Protein AF-A0A8T6NNP5-F1 (afdb_monomer_lite)

Foldseek 3Di:
DDPVVVVVVVVVVVVVCVVVVVVVVVVVVPDQDQPDFDPKAWQFAPSQPDQKDWQDFDDFAACAQAALVVLFVLLVVLVVVCPSTIDPPAGQDCLASVAADHNFAAQALCLPQPVFAAQCRRPHGHPCRRPSNVLVPQKFWAFCLLGVNVVQFAFDPDDVVQSVDPLQLSDWGFDTWMDRRNVVDIDTDTPPVVSLVSSCVGGPGRDDLQSRWTFMDGSSCVSNRNFKDADPPVPKDQKDDPDADPDIDGHNKHWHFDCRSNHVSGHIDIDDDDNNRGTMGGRDPPID

Secondary structure (DSSP, 8-state):
--HHHHHHHHHHHHHHHHHHHHHHHHHHHTS-PPPPP-S--B--GGG-S-S-EE-PPP-----TT--HHHHHHHHHHHHTT-GGGB-TT----HHHHTBPPTT--B-BHHIIIII-SSTTTT-SSBTTHHHHT-TT--SEEE-GGGSTTSSS----S--HHHHT-TT---S--EEEEEEEGGGTEEEEEE-HHHHHHHHHHH-SS---GGG-EEEEE-HHHHHTT--EE---TTT-SSEE-SS--SS-EE---EEEEESTT--TT-EEEEE---TTTS-EEE-SSS--

pLDDT: mean 91.71, std 9.63, range [52.66, 98.75]

Radius of gyration: 22.17 Å; chains: 1; bounding box: 80×45×53 Å

Sequence (288 aa):
MDRFVRLTIFGLGVLIVALLGGYGYLRWRSRPVPPPPNDNQLLTGDAAATDRVAVPLAGLQEFDGLTRAAIYDLRTQAVMRHPELVAPGYTPWDGTFGQISDGRPWWGWHGQWYYGSGERSIEGPSEESRFVLNPYLLVNAEFYGFSIYGGSVVWPELNESTAADPDFPWMCRAQDLIWWPREARAEVTYDVSGCMAALNGWSRNRLTLADAWFDLNAYNARDLNLNHLLVDYAASTNIVKDDPPAGPVPLPFLIHLGGSCGYPGGCNNASPVHPPADGIGITALPAT

Structure (mmCIF, N/CA/C/O backbone):
data_AF-A0A8T6NNP5-F1
#
_entry.id   AF-A0A8T6NNP5-F1
#
loop_
_atom_site.group_PDB
_atom_site.id
_atom_site.type_symbol
_atom_site.label_atom_id
_atom_site.label_alt_id
_atom_site.label_comp_id
_atom_site.label_asym_id
_atom_site.label_entity_id
_atom_site.label_seq_id
_atom_site.pdbx_PDB_ins_code
_atom_site.Cartn_x
_atom_site.Cartn_y
_atom_site.Cartn_z
_atom_site.occupancy
_atom_site.B_iso_or_equiv
_atom_site.auth_seq_id
_atom_site.auth_comp_id
_atom_site.auth_asym_id
_atom_site.auth_atom_id
_atom_site.pdbx_PDB_model_num
ATOM 1 N N . MET A 1 1 ? 58.116 -6.938 28.095 1.00 58.50 1 MET A N 1
ATOM 2 C CA . MET A 1 1 ? 57.062 -6.306 27.272 1.00 58.50 1 MET A CA 1
ATOM 3 C C . MET A 1 1 ? 57.135 -4.809 27.503 1.00 58.50 1 MET A C 1
ATOM 5 O O . MET A 1 1 ? 56.979 -4.389 28.645 1.00 58.50 1 MET A O 1
ATOM 9 N N . ASP A 1 2 ? 57.480 -4.055 26.462 1.00 78.62 2 ASP A N 1
ATOM 10 C CA . ASP A 1 2 ? 57.745 -2.614 26.514 1.00 78.62 2 ASP A CA 1
ATOM 11 C C . ASP A 1 2 ? 56.519 -1.835 27.035 1.00 78.62 2 ASP A C 1
ATOM 13 O O . ASP A 1 2 ? 55.369 -2.203 26.775 1.00 78.62 2 ASP A O 1
ATOM 17 N N . ARG A 1 3 ? 56.758 -0.757 27.788 1.00 71.94 3 ARG A N 1
ATOM 18 C CA . ARG A 1 3 ? 55.724 0.155 28.300 1.00 71.94 3 ARG A CA 1
ATOM 19 C C . ARG A 1 3 ? 54.878 0.709 27.147 1.00 71.94 3 ARG A C 1
ATOM 21 O O . ARG A 1 3 ? 53.670 0.860 27.305 1.00 71.94 3 ARG A O 1
ATOM 28 N N . PHE A 1 4 ? 55.492 0.896 25.978 1.00 73.44 4 PHE A N 1
ATOM 29 C CA . PHE A 1 4 ? 54.822 1.296 24.742 1.00 73.44 4 PHE A CA 1
ATOM 30 C C . PHE A 1 4 ? 53.803 0.254 24.240 1.00 73.44 4 PHE A C 1
ATOM 32 O O . PHE A 1 4 ? 52.672 0.592 23.888 1.00 73.44 4 PHE A O 1
ATOM 39 N N . VAL A 1 5 ? 54.153 -1.036 24.298 1.00 71.75 5 VAL A N 1
ATOM 40 C CA . VAL A 1 5 ? 53.265 -2.142 23.891 1.00 71.75 5 VAL A CA 1
ATOM 41 C C . VAL A 1 5 ? 52.058 -2.246 24.828 1.00 71.75 5 VAL A C 1
ATOM 43 O O . VAL A 1 5 ? 50.935 -2.431 24.368 1.00 71.75 5 VAL A O 1
ATOM 46 N N . ARG A 1 6 ? 52.251 -2.048 26.139 1.00 72.44 6 ARG A N 1
ATOM 47 C CA . ARG A 1 6 ? 51.147 -2.049 27.120 1.00 72.44 6 ARG A CA 1
ATOM 48 C C . ARG A 1 6 ? 50.172 -0.887 26.919 1.00 72.44 6 ARG A C 1
ATOM 50 O O . ARG A 1 6 ? 48.967 -1.104 26.990 1.00 72.44 6 ARG A O 1
ATOM 57 N N . LEU A 1 7 ? 50.679 0.318 26.645 1.00 74.62 7 LEU A N 1
ATOM 58 C CA . LEU A 1 7 ? 49.845 1.490 26.350 1.00 74.62 7 LEU A CA 1
ATOM 59 C C . LEU A 1 7 ? 49.051 1.317 25.050 1.00 74.62 7 LEU A C 1
ATOM 61 O O . LEU A 1 7 ? 47.872 1.657 25.008 1.00 74.62 7 LEU A O 1
ATOM 65 N N . THR A 1 8 ? 49.668 0.729 24.024 1.00 75.38 8 THR A N 1
ATOM 66 C CA . THR A 1 8 ? 49.010 0.477 22.733 1.00 75.38 8 THR A CA 1
ATOM 67 C C . THR A 1 8 ? 47.885 -0.551 22.867 1.00 75.38 8 THR A C 1
ATOM 69 O O . THR A 1 8 ? 46.773 -0.304 22.406 1.00 75.38 8 THR A O 1
ATOM 72 N N . ILE A 1 9 ? 48.134 -1.672 23.557 1.00 79.00 9 ILE A N 1
ATOM 73 C CA . ILE A 1 9 ? 47.117 -2.710 23.802 1.00 79.00 9 ILE A CA 1
ATOM 74 C C . ILE A 1 9 ? 45.948 -2.148 24.620 1.00 79.00 9 ILE A C 1
ATOM 76 O O . ILE A 1 9 ? 44.790 -2.409 24.299 1.00 79.00 9 ILE A O 1
ATOM 80 N N . PHE A 1 10 ? 46.234 -1.345 25.649 1.00 80.75 10 PHE A N 1
ATOM 81 C CA . PHE A 1 10 ? 45.193 -0.719 26.461 1.00 80.75 10 PHE A CA 1
ATOM 82 C C . PHE A 1 10 ? 44.352 0.282 25.651 1.00 80.75 10 PHE A C 1
ATOM 84 O O . PHE A 1 10 ? 43.125 0.240 25.718 1.00 80.75 10 PHE A O 1
ATOM 91 N N . GLY A 1 11 ? 44.989 1.129 24.834 1.00 78.12 11 GLY A N 1
ATOM 92 C CA . GLY A 1 11 ? 44.292 2.079 23.961 1.00 78.12 11 GLY A CA 1
ATOM 93 C C . GLY A 1 11 ? 43.380 1.399 22.934 1.00 78.12 11 GLY A C 1
ATOM 94 O O . GLY A 1 11 ? 42.234 1.811 22.762 1.00 78.12 11 GLY A O 1
ATOM 95 N N . LEU A 1 12 ? 43.847 0.310 22.312 1.00 79.88 12 LEU A N 1
ATOM 96 C CA . LEU A 1 12 ? 43.037 -0.510 21.402 1.00 79.88 12 LEU A CA 1
ATOM 97 C C . LEU A 1 12 ? 41.855 -1.174 22.118 1.00 79.88 12 LEU A C 1
ATOM 99 O O . LEU A 1 12 ? 40.748 -1.179 21.584 1.00 79.88 12 LEU A O 1
ATOM 103 N N . GLY A 1 13 ? 42.063 -1.679 23.337 1.00 80.56 13 GLY A N 1
ATOM 104 C CA . GLY A 1 13 ? 40.992 -2.258 24.150 1.00 80.56 13 GLY A CA 1
ATOM 105 C C . GLY A 1 13 ? 39.877 -1.255 24.459 1.00 80.56 13 GLY A C 1
ATOM 106 O O . GLY A 1 13 ? 38.702 -1.570 24.281 1.00 80.56 13 GLY A O 1
ATOM 107 N N . VAL A 1 14 ? 40.232 -0.026 24.848 1.00 82.81 14 VAL A N 1
ATOM 108 C CA . VAL A 1 14 ? 39.258 1.048 25.116 1.00 82.81 14 VAL A CA 1
ATOM 109 C C . VAL A 1 14 ? 38.496 1.443 23.847 1.00 82.81 14 VAL A C 1
ATOM 111 O O . VAL A 1 14 ? 37.275 1.591 23.895 1.00 82.81 14 VAL A O 1
ATOM 114 N N . LEU A 1 15 ? 39.183 1.558 22.705 1.00 84.25 15 LEU A N 1
ATOM 115 C CA . LEU A 1 15 ? 38.549 1.889 21.427 1.00 84.25 15 LEU A CA 1
ATOM 116 C C . LEU A 1 15 ? 37.549 0.809 20.987 1.00 84.25 15 LEU A C 1
ATOM 118 O O . LEU A 1 15 ? 36.436 1.135 20.585 1.00 84.25 15 LEU A O 1
ATOM 122 N N . ILE A 1 16 ? 37.914 -0.471 21.101 1.00 86.56 16 ILE A N 1
ATOM 123 C CA . ILE A 1 16 ? 37.032 -1.590 20.740 1.00 86.56 16 ILE A CA 1
ATOM 124 C C . ILE A 1 16 ? 35.784 -1.603 21.627 1.00 86.56 16 ILE A C 1
ATOM 126 O O . ILE A 1 16 ? 34.676 -1.736 21.113 1.00 86.56 16 ILE A O 1
ATOM 130 N N . VAL A 1 17 ? 35.930 -1.411 22.942 1.00 84.69 17 VAL A N 1
ATOM 131 C CA . VAL A 1 17 ? 34.782 -1.341 23.861 1.00 84.69 17 VAL A CA 1
ATOM 132 C C . VAL A 1 17 ? 33.884 -0.145 23.537 1.00 84.69 17 VAL A C 1
ATOM 134 O O . VAL A 1 17 ? 32.664 -0.293 23.533 1.00 84.69 17 VAL A O 1
ATOM 137 N N . ALA A 1 18 ? 34.457 1.016 23.206 1.00 82.06 18 ALA A N 1
ATOM 138 C CA . ALA A 1 18 ? 33.686 2.192 22.807 1.00 82.06 18 ALA A CA 1
ATOM 139 C C . ALA A 1 18 ? 32.922 1.969 21.490 1.00 82.06 18 ALA A C 1
ATOM 141 O O . ALA A 1 18 ? 31.756 2.345 21.390 1.00 82.06 18 ALA A O 1
ATOM 142 N N . LEU A 1 19 ? 33.539 1.311 20.503 1.00 82.88 19 LEU A N 1
ATOM 143 C CA . LEU A 1 19 ? 32.896 0.983 19.228 1.00 82.88 19 LEU A CA 1
ATOM 144 C C . LEU A 1 19 ? 31.789 -0.065 19.395 1.00 82.88 19 LEU A C 1
ATOM 146 O O . LEU A 1 19 ? 30.699 0.115 18.859 1.00 82.88 19 LEU A O 1
ATOM 150 N N . LEU A 1 20 ? 32.027 -1.122 20.177 1.00 82.38 20 LEU A N 1
ATOM 151 C CA . LEU A 1 20 ? 31.013 -2.138 20.478 1.00 82.38 20 LEU A CA 1
ATOM 152 C C . LEU A 1 20 ? 29.860 -1.559 21.308 1.00 82.38 20 LEU A C 1
ATOM 154 O O . LEU A 1 20 ? 28.701 -1.867 21.039 1.00 82.38 20 LEU A O 1
ATOM 158 N N . GLY A 1 21 ? 30.161 -0.687 22.273 1.00 78.38 21 GLY A N 1
ATOM 159 C CA . GLY A 1 21 ? 29.165 0.038 23.060 1.00 78.38 21 GLY A CA 1
ATOM 160 C C . GLY A 1 21 ? 28.343 1.006 22.208 1.00 78.38 21 GLY A C 1
ATOM 161 O O . GLY A 1 21 ? 27.119 1.016 22.307 1.00 78.38 21 GLY A O 1
ATOM 162 N N . GLY A 1 22 ? 28.991 1.762 21.317 1.00 77.31 22 GLY A N 1
ATOM 163 C CA . GLY A 1 22 ? 28.330 2.660 20.369 1.00 77.31 22 GLY A CA 1
ATOM 164 C C . GLY A 1 22 ? 27.444 1.911 19.373 1.00 77.31 22 GLY A C 1
ATOM 165 O O . GLY A 1 22 ? 26.287 2.278 19.184 1.00 77.31 22 GLY A O 1
ATOM 166 N N . TYR A 1 23 ? 27.938 0.810 18.803 1.00 73.69 23 TYR A N 1
ATOM 167 C CA . TYR A 1 23 ? 27.159 -0.065 17.925 1.00 73.69 23 TYR A CA 1
ATOM 168 C C . TYR A 1 23 ? 25.972 -0.704 18.658 1.00 73.69 23 TYR A C 1
ATOM 170 O O . TYR A 1 23 ? 24.853 -0.699 18.148 1.00 73.69 23 TYR A O 1
ATOM 178 N N . GLY A 1 24 ? 26.183 -1.196 19.883 1.00 71.12 24 GLY A N 1
ATOM 179 C CA . GLY A 1 24 ? 25.122 -1.738 20.731 1.00 71.12 24 GLY A CA 1
ATOM 180 C C . GLY A 1 24 ? 24.052 -0.699 21.076 1.00 71.12 24 GLY A C 1
ATOM 181 O O . GLY A 1 24 ? 22.864 -1.004 21.001 1.00 71.12 24 GLY A O 1
ATOM 182 N N . TYR A 1 25 ? 24.457 0.536 21.378 1.00 70.44 25 TYR A N 1
ATOM 183 C CA . TYR A 1 25 ? 23.552 1.652 21.652 1.00 70.44 25 TYR A CA 1
ATOM 184 C C . TYR A 1 25 ? 22.742 2.059 20.417 1.00 70.44 25 TYR A C 1
ATOM 186 O O . TYR A 1 25 ? 21.524 2.205 20.510 1.00 70.44 25 TYR A O 1
ATOM 194 N N . LEU A 1 26 ? 23.385 2.182 19.252 1.00 68.75 26 LEU A N 1
ATOM 195 C CA . LEU A 1 26 ? 22.702 2.487 17.993 1.00 68.75 26 LEU A CA 1
ATOM 196 C C . LEU A 1 26 ? 21.711 1.384 17.618 1.00 68.75 26 LEU A C 1
ATOM 198 O O . LEU A 1 26 ? 20.571 1.693 17.289 1.00 68.75 26 LEU A O 1
ATOM 202 N N . ARG A 1 27 ? 22.105 0.111 17.758 1.00 65.81 27 ARG A N 1
ATOM 203 C CA . ARG A 1 27 ? 21.237 -1.045 17.495 1.00 65.81 27 ARG A CA 1
ATOM 204 C C . ARG A 1 27 ? 20.080 -1.157 18.486 1.00 65.81 27 ARG A C 1
ATOM 206 O O . ARG A 1 27 ? 19.006 -1.617 18.120 1.00 65.81 27 ARG A O 1
ATOM 213 N N . TRP A 1 28 ? 20.292 -0.789 19.749 1.00 62.09 28 TRP A N 1
ATOM 214 C CA . TRP A 1 28 ? 19.233 -0.756 20.758 1.00 62.09 28 TRP A CA 1
ATOM 215 C C . TRP A 1 28 ? 18.245 0.380 20.488 1.00 62.09 28 TRP A C 1
ATOM 217 O O . TRP A 1 28 ? 17.041 0.148 20.513 1.00 62.09 28 TRP A O 1
ATOM 227 N N . ARG A 1 29 ? 18.742 1.576 20.151 1.00 59.53 29 ARG A N 1
ATOM 228 C CA . ARG A 1 29 ? 17.912 2.732 19.789 1.00 59.53 29 ARG A CA 1
ATOM 229 C C . ARG A 1 29 ? 17.149 2.520 18.480 1.00 59.53 29 ARG A C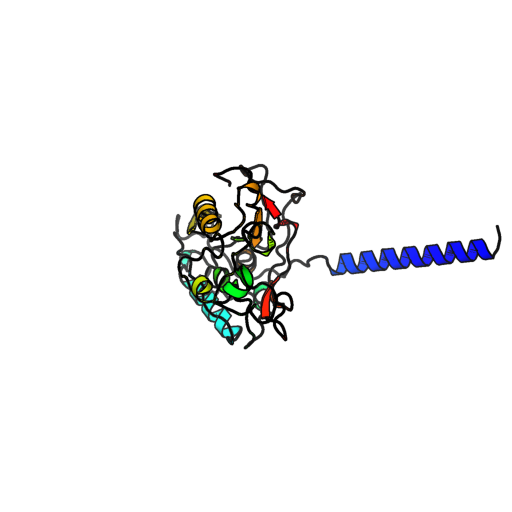 1
ATOM 231 O O . ARG A 1 29 ? 16.076 3.086 18.316 1.00 59.53 29 ARG A O 1
ATOM 238 N N . SER A 1 30 ? 17.686 1.714 17.566 1.00 52.66 30 SER A N 1
ATOM 239 C CA . SER A 1 30 ? 17.013 1.338 16.322 1.00 52.66 30 SER A CA 1
ATOM 240 C C . SER A 1 30 ? 16.108 0.113 16.455 1.00 52.66 30 SER A C 1
ATOM 242 O O . SER A 1 30 ? 15.527 -0.304 15.454 1.00 52.66 30 SER A O 1
ATOM 244 N N . ARG A 1 31 ? 15.951 -0.474 17.656 1.00 57.22 31 ARG A N 1
ATOM 245 C CA . ARG A 1 31 ? 14.903 -1.481 17.857 1.00 57.22 31 ARG A CA 1
ATOM 246 C C . ARG A 1 31 ? 13.551 -0.792 17.682 1.00 57.22 31 ARG A C 1
ATOM 248 O O . ARG A 1 31 ? 13.296 0.175 18.400 1.00 57.22 31 ARG A O 1
ATOM 255 N N . PRO A 1 32 ? 12.687 -1.284 16.780 1.00 56.00 32 PRO A N 1
ATOM 256 C CA . PRO A 1 32 ? 11.323 -0.795 16.689 1.00 56.00 32 PRO A CA 1
ATOM 257 C C . PRO A 1 32 ? 10.673 -0.982 18.059 1.00 56.00 32 PRO A C 1
ATOM 259 O O . PRO A 1 32 ? 10.539 -2.109 18.538 1.00 56.00 32 PRO A O 1
ATOM 262 N N . VAL A 1 33 ? 10.337 0.117 18.730 1.00 57.34 33 VAL A N 1
ATOM 263 C CA . VAL A 1 33 ? 9.441 0.051 19.883 1.00 57.34 33 VAL A CA 1
ATOM 264 C C . VAL A 1 33 ? 8.069 -0.255 19.293 1.00 57.34 33 VAL A C 1
ATOM 266 O O . VAL A 1 33 ? 7.629 0.522 18.440 1.00 57.34 33 VAL A O 1
ATOM 269 N N . PRO A 1 34 ? 7.410 -1.366 19.681 1.00 58.47 34 PRO A N 1
ATOM 270 C CA . PRO A 1 34 ? 6.044 -1.615 19.263 1.00 58.47 34 PRO A CA 1
ATOM 271 C C . PRO A 1 34 ? 5.232 -0.380 19.638 1.00 58.47 34 PRO A C 1
ATOM 273 O O . PRO A 1 34 ? 5.286 0.055 20.795 1.00 58.47 34 PRO A O 1
ATOM 276 N N . PRO A 1 35 ? 4.568 0.251 18.671 1.00 61.06 35 PRO A N 1
ATOM 277 C CA . PRO A 1 35 ? 3.823 1.454 18.960 1.00 61.06 35 PRO A CA 1
ATOM 278 C C . PRO A 1 35 ? 2.672 1.090 19.917 1.00 61.06 35 PRO A C 1
ATOM 280 O O . PRO A 1 35 ? 2.239 -0.067 19.938 1.00 61.06 35 PRO A O 1
ATOM 283 N N . PRO A 1 36 ? 2.219 2.023 20.774 1.00 68.69 36 PRO A N 1
ATOM 284 C CA . PRO A 1 36 ? 1.158 1.718 21.728 1.00 68.69 36 PRO A CA 1
ATOM 285 C C . PRO A 1 36 ? -0.079 1.216 20.968 1.00 68.69 36 PRO A C 1
ATOM 287 O O . PRO A 1 36 ? -0.359 1.740 19.896 1.00 68.69 36 PRO A O 1
ATOM 290 N N . PRO A 1 37 ? -0.809 0.207 21.464 1.00 74.44 37 PRO A N 1
ATOM 291 C CA . PRO A 1 37 ? -2.038 -0.229 20.811 1.00 74.44 37 PRO A CA 1
ATOM 292 C C . PRO A 1 37 ? -3.022 0.942 20.694 1.00 74.44 37 PRO A C 1
ATOM 294 O O . PRO A 1 37 ? -3.010 1.856 21.523 1.00 74.44 37 PRO A O 1
ATOM 297 N N . ASN A 1 38 ? -3.853 0.912 19.656 1.00 88.94 38 ASN A N 1
ATOM 298 C CA . ASN A 1 38 ? -4.965 1.845 19.500 1.00 88.94 38 ASN A CA 1
ATOM 299 C C . ASN A 1 38 ? -6.299 1.131 19.778 1.00 88.94 38 ASN A C 1
ATOM 301 O O . ASN A 1 38 ? -6.318 -0.075 20.022 1.00 88.94 38 ASN A O 1
ATOM 305 N N . ASP A 1 39 ? -7.400 1.879 19.767 1.00 92.62 39 ASP A N 1
ATOM 306 C CA . ASP A 1 39 ? -8.730 1.354 20.102 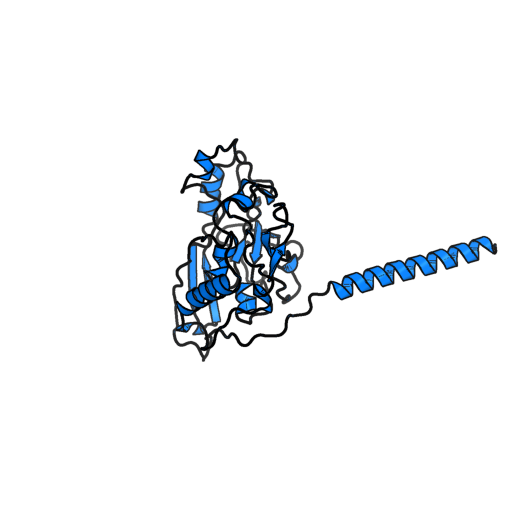1.00 92.62 39 ASP A CA 1
ATOM 307 C C . ASP A 1 39 ? -9.553 0.954 18.863 1.00 92.62 39 ASP A C 1
ATOM 309 O O . ASP A 1 39 ? -10.703 0.531 18.992 1.00 92.62 39 ASP A O 1
ATOM 313 N N . ASN A 1 40 ? -8.989 1.069 17.654 1.00 96.69 40 ASN A N 1
ATOM 314 C CA . ASN A 1 40 ? -9.670 0.627 16.443 1.00 96.69 40 ASN A CA 1
ATOM 315 C C . ASN A 1 40 ? -9.790 -0.901 16.457 1.00 96.69 40 ASN A C 1
ATOM 317 O O . ASN A 1 40 ? -8.855 -1.622 16.807 1.00 96.69 40 ASN A O 1
ATOM 321 N N . GLN A 1 41 ? -10.953 -1.407 16.054 1.00 95.88 41 GLN A N 1
ATOM 322 C CA . GLN A 1 41 ? -11.239 -2.834 16.101 1.00 95.88 41 GLN A CA 1
ATOM 323 C C . GLN A 1 41 ? -11.984 -3.282 14.848 1.00 95.88 41 GLN A C 1
ATOM 325 O O . GLN A 1 41 ? -13.012 -2.712 14.482 1.00 95.88 41 GLN A O 1
ATOM 330 N N . LEU A 1 42 ? -11.485 -4.347 14.223 1.00 97.25 42 LEU A N 1
ATOM 331 C CA . LEU A 1 42 ? -12.199 -5.072 13.177 1.00 97.25 42 LEU A CA 1
ATOM 332 C C . LEU A 1 42 ? -13.285 -5.966 13.784 1.00 97.25 42 LEU A C 1
ATOM 334 O O . LEU A 1 42 ? -13.040 -6.702 14.744 1.00 97.25 42 LEU A O 1
ATOM 338 N N . LEU A 1 43 ? -14.473 -5.949 13.186 1.00 97.81 43 LEU A N 1
ATOM 339 C CA . LEU A 1 43 ? -15.588 -6.813 13.576 1.00 97.81 43 LEU A CA 1
ATOM 340 C C . LEU A 1 43 ? -15.417 -8.199 12.947 1.00 97.81 43 LEU A C 1
ATOM 342 O O . LEU A 1 43 ? -15.910 -8.472 11.856 1.00 97.81 43 LEU A O 1
ATOM 346 N N . THR A 1 44 ? -14.683 -9.074 13.633 1.00 97.88 44 THR A N 1
ATOM 347 C CA . THR A 1 44 ? -14.362 -10.434 13.170 1.00 97.88 44 THR A CA 1
ATOM 348 C C . THR A 1 44 ? -14.774 -11.502 14.187 1.00 97.88 44 THR A C 1
ATOM 350 O O . THR A 1 44 ? -15.093 -11.192 15.338 1.00 97.88 44 THR A O 1
ATOM 353 N N . GLY A 1 45 ? -14.807 -12.770 13.764 1.00 97.50 45 GLY A N 1
ATOM 354 C CA . GLY A 1 45 ? -15.194 -13.894 14.620 1.00 97.50 45 GLY A CA 1
ATOM 355 C C . GLY A 1 45 ? -16.637 -13.769 15.112 1.00 97.50 45 GLY A C 1
ATOM 356 O O . GLY A 1 45 ? -17.553 -13.540 14.322 1.00 97.50 45 GLY A O 1
ATOM 357 N N . ASP A 1 46 ? -16.839 -13.874 16.425 1.00 97.12 46 ASP A N 1
ATOM 358 C CA . ASP A 1 46 ? -18.164 -13.749 17.049 1.00 97.12 46 ASP A CA 1
ATOM 359 C C . ASP A 1 46 ? -18.756 -12.334 16.935 1.00 97.12 46 ASP A C 1
ATOM 361 O O . ASP A 1 46 ? -19.973 -12.170 16.997 1.00 97.12 46 ASP A O 1
ATOM 365 N N . ALA A 1 47 ? -17.914 -11.313 16.738 1.00 97.12 47 ALA A N 1
ATOM 366 C CA . ALA A 1 47 ? -18.350 -9.929 16.550 1.00 97.12 47 ALA A CA 1
ATOM 367 C C . ALA A 1 47 ? -18.755 -9.613 15.098 1.00 97.12 47 ALA A C 1
ATOM 369 O O . ALA A 1 47 ? -19.254 -8.521 14.827 1.00 97.12 47 ALA A O 1
ATOM 370 N N . ALA A 1 48 ? -18.542 -10.541 14.159 1.00 97.69 48 ALA A N 1
ATOM 371 C CA . ALA A 1 48 ? -18.870 -10.345 12.753 1.00 97.69 48 ALA A CA 1
ATOM 372 C C . ALA A 1 48 ? -20.388 -10.249 12.523 1.00 97.69 48 ALA A C 1
ATOM 374 O O . ALA A 1 48 ? -21.143 -11.182 12.814 1.00 97.69 48 ALA A O 1
ATOM 375 N N . ALA A 1 49 ? -20.826 -9.146 11.911 1.00 94.44 49 ALA A N 1
ATOM 376 C CA . ALA A 1 49 ? -22.226 -8.929 11.535 1.00 94.44 49 ALA A CA 1
ATOM 377 C C . ALA A 1 49 ? -22.628 -9.638 10.226 1.00 94.44 49 ALA A C 1
ATOM 379 O O . ALA A 1 49 ? -23.814 -9.770 9.927 1.00 94.44 49 ALA A O 1
ATOM 380 N N . THR A 1 50 ? -21.651 -10.084 9.436 1.00 96.50 50 THR A N 1
ATOM 381 C CA . THR A 1 50 ? -21.844 -10.699 8.119 1.00 96.50 50 THR A CA 1
ATOM 382 C C . THR A 1 50 ? -20.787 -11.769 7.865 1.00 96.50 50 THR A C 1
ATOM 384 O O . THR A 1 50 ? -19.691 -11.727 8.426 1.00 96.50 50 THR A O 1
ATOM 387 N N . ASP A 1 51 ? -21.119 -12.728 7.005 1.00 97.31 51 ASP A N 1
ATOM 388 C CA . ASP A 1 51 ? -20.229 -13.834 6.653 1.00 97.31 51 ASP A CA 1
ATOM 389 C C . ASP A 1 51 ? -19.285 -13.474 5.504 1.00 97.31 51 ASP A C 1
ATOM 391 O O . ASP A 1 51 ? -18.180 -14.004 5.436 1.00 97.31 51 ASP A O 1
ATOM 395 N N . ARG A 1 52 ? -19.706 -12.574 4.603 1.00 98.00 52 ARG A N 1
ATOM 396 C CA . ARG A 1 52 ? -18.936 -12.200 3.413 1.00 98.00 52 ARG A CA 1
ATOM 397 C C . ARG A 1 52 ? -19.204 -10.760 2.990 1.00 98.00 52 ARG A C 1
ATOM 399 O O . ARG A 1 52 ? -20.359 -10.356 2.868 1.00 98.00 52 ARG A O 1
ATOM 406 N N . VAL A 1 53 ? -18.141 -10.027 2.669 1.00 98.19 53 VAL A N 1
ATOM 407 C CA . VAL A 1 53 ? -18.198 -8.669 2.104 1.00 98.19 53 VAL A CA 1
ATOM 408 C C . VAL A 1 53 ? -17.236 -8.581 0.927 1.00 98.19 53 VAL A C 1
ATOM 410 O O . VAL A 1 53 ? -16.062 -8.907 1.062 1.00 98.19 53 VAL A O 1
ATOM 413 N N . ALA A 1 54 ? -17.722 -8.149 -0.236 1.00 98.38 54 ALA A N 1
ATOM 414 C CA . ALA A 1 54 ? -16.845 -7.704 -1.316 1.00 98.38 54 ALA A CA 1
ATOM 415 C C . ALA A 1 54 ? -16.555 -6.217 -1.095 1.00 98.38 54 ALA A C 1
ATOM 417 O O . ALA A 1 54 ? -17.495 -5.432 -0.968 1.00 98.38 54 ALA A O 1
ATOM 418 N N . VAL A 1 55 ? -15.279 -5.846 -1.025 1.00 98.25 55 VAL A N 1
ATOM 419 C CA . VAL A 1 55 ? -14.848 -4.474 -0.735 1.00 98.25 55 VAL A CA 1
ATOM 420 C C . VAL A 1 55 ? -14.294 -3.862 -2.022 1.00 98.25 55 VAL A C 1
ATOM 422 O O . VAL A 1 55 ? -13.218 -4.265 -2.465 1.00 98.25 55 VAL A O 1
ATOM 425 N N . PRO A 1 56 ? -15.000 -2.905 -2.652 1.00 97.81 56 PRO A N 1
ATOM 426 C CA . PRO A 1 56 ? -14.495 -2.233 -3.841 1.00 97.81 56 PRO A CA 1
ATOM 427 C C . PRO A 1 56 ? -13.206 -1.468 -3.541 1.00 97.81 56 PRO A C 1
ATOM 429 O O . PRO A 1 56 ? -13.144 -0.698 -2.580 1.00 97.81 56 PRO A O 1
ATOM 432 N N . LEU A 1 57 ? -12.202 -1.637 -4.399 1.00 97.25 57 LEU A N 1
ATOM 433 C CA . LEU A 1 57 ? -10.946 -0.906 -4.293 1.00 97.25 57 LEU A CA 1
ATOM 434 C C . LEU A 1 57 ? -11.103 0.501 -4.885 1.00 97.25 57 LEU A C 1
ATOM 436 O O . LEU A 1 57 ? -11.460 0.676 -6.051 1.00 97.25 57 LEU A O 1
ATOM 440 N N . ALA A 1 58 ? -10.847 1.519 -4.071 1.00 96.88 58 ALA A N 1
ATOM 441 C CA . ALA A 1 58 ? -10.779 2.907 -4.489 1.00 96.88 58 ALA A CA 1
ATOM 442 C C . ALA A 1 58 ? -9.575 3.142 -5.413 1.00 96.88 58 ALA A C 1
ATOM 444 O O . ALA A 1 58 ? -8.484 2.612 -5.185 1.00 96.88 58 ALA A O 1
ATOM 445 N N . GLY A 1 59 ? -9.785 3.971 -6.438 1.00 94.38 59 GLY A N 1
ATOM 446 C CA . GLY A 1 59 ? -8.720 4.463 -7.306 1.00 94.38 59 GLY A CA 1
ATOM 447 C C . GLY A 1 59 ? -7.808 5.475 -6.609 1.00 94.38 59 GLY A C 1
ATOM 448 O O . GLY A 1 59 ? -8.055 5.894 -5.479 1.00 94.38 59 GLY A O 1
ATOM 449 N N . LEU A 1 60 ? -6.754 5.870 -7.321 1.00 95.12 60 LEU A N 1
ATOM 450 C CA . LEU A 1 60 ? -5.808 6.883 -6.863 1.00 95.12 60 LEU A CA 1
ATOM 451 C C . LEU A 1 60 ? -6.473 8.260 -6.753 1.00 95.12 60 LEU A C 1
ATOM 453 O O . LEU A 1 60 ? -7.358 8.597 -7.543 1.00 95.12 60 LEU A O 1
ATOM 457 N N . GLN A 1 61 ? -6.000 9.068 -5.811 1.00 97.31 61 GLN A N 1
ATOM 458 C CA . GLN A 1 61 ? -6.455 10.435 -5.590 1.00 97.31 61 GLN A CA 1
ATOM 459 C C . GLN A 1 61 ? -5.270 11.348 -5.270 1.00 97.31 61 GLN A C 1
ATOM 461 O O . GLN A 1 61 ? -4.301 10.928 -4.646 1.00 97.31 61 GLN A O 1
ATOM 466 N N . GLU A 1 62 ? -5.371 12.608 -5.689 1.00 97.81 62 GLU A N 1
ATOM 467 C CA . GLU A 1 62 ? -4.402 13.641 -5.334 1.00 97.81 62 GLU A CA 1
ATOM 468 C C . GLU A 1 62 ? -4.566 14.098 -3.876 1.00 97.81 62 GLU A C 1
ATOM 470 O O . GLU A 1 62 ? -5.676 14.450 -3.458 1.00 97.81 62 GLU A O 1
ATOM 475 N N . PHE A 1 63 ? -3.461 14.112 -3.128 1.00 98.62 63 PHE A N 1
ATOM 476 C CA . PHE A 1 63 ? -3.346 14.595 -1.750 1.00 98.62 63 PHE A CA 1
ATOM 477 C C . PHE A 1 63 ? -2.409 15.801 -1.600 1.00 98.62 63 PHE A C 1
ATOM 479 O O . PHE A 1 63 ? -2.317 16.360 -0.500 1.00 98.62 63 PHE A O 1
ATOM 486 N N . ASP A 1 64 ? -1.735 16.232 -2.665 1.00 98.31 64 ASP A N 1
ATOM 487 C CA . ASP A 1 64 ? -0.882 17.413 -2.659 1.00 98.31 64 ASP A CA 1
ATOM 488 C C . ASP A 1 64 ? -1.603 18.642 -2.106 1.00 98.31 64 ASP A C 1
ATOM 490 O O . ASP A 1 64 ? -2.723 18.990 -2.488 1.00 98.31 64 ASP A O 1
ATOM 494 N N . GLY A 1 65 ? -0.944 19.312 -1.160 1.00 98.06 65 GLY A N 1
ATOM 495 C CA . GLY A 1 65 ? -1.473 20.522 -0.538 1.00 98.06 65 GLY A CA 1
ATOM 496 C C . GLY A 1 65 ? -2.580 20.284 0.498 1.00 98.06 65 GLY A C 1
ATOM 497 O O . GLY A 1 65 ? -2.970 21.235 1.179 1.00 98.06 65 GLY A O 1
ATOM 498 N N . LEU A 1 66 ? -3.070 19.051 0.670 1.00 98.69 66 LEU A N 1
ATOM 499 C CA . LEU A 1 66 ? -4.059 18.742 1.700 1.00 98.69 66 LEU A CA 1
ATOM 500 C C . LEU A 1 66 ? -3.450 18.810 3.107 1.00 98.69 66 LEU A C 1
ATOM 502 O O . LEU A 1 66 ? -2.246 18.651 3.324 1.00 98.69 66 LEU A O 1
ATOM 506 N N . THR A 1 67 ? -4.311 19.059 4.091 1.00 98.69 67 THR A N 1
ATOM 507 C CA . THR A 1 67 ? -3.954 18.956 5.509 1.00 98.69 67 THR A CA 1
ATOM 508 C C . THR A 1 67 ? -4.117 17.518 5.984 1.00 98.69 67 THR A C 1
ATOM 510 O O . THR A 1 67 ? -4.951 16.770 5.473 1.00 98.69 67 THR A O 1
ATOM 513 N N . ARG A 1 68 ? -3.391 17.136 7.032 1.00 98.44 68 ARG A N 1
ATOM 514 C CA . ARG A 1 68 ? -3.554 15.860 7.731 1.00 98.44 68 ARG A CA 1
ATOM 515 C C . ARG A 1 68 ? -5.003 15.633 8.151 1.00 98.44 68 ARG A C 1
ATOM 517 O O . ARG A 1 68 ? -5.502 14.527 7.999 1.00 98.44 68 ARG A O 1
ATOM 524 N N . ALA A 1 69 ? -5.695 16.675 8.615 1.00 98.62 69 ALA A N 1
ATOM 525 C CA . ALA A 1 69 ? -7.114 16.589 8.957 1.00 98.62 69 ALA A CA 1
ATOM 526 C C . ALA A 1 69 ? -7.978 16.187 7.747 1.00 98.62 69 ALA A C 1
ATOM 528 O O . ALA A 1 69 ? -8.795 15.280 7.861 1.00 98.62 69 ALA A O 1
ATOM 529 N N . ALA A 1 70 ? -7.739 16.772 6.568 1.00 98.75 70 ALA A N 1
ATOM 530 C CA . ALA A 1 70 ? -8.447 16.379 5.350 1.00 98.75 70 ALA A CA 1
ATOM 531 C C . ALA A 1 70 ? -8.145 14.921 4.948 1.00 98.75 70 ALA A C 1
ATOM 533 O O . ALA A 1 70 ? -9.047 14.195 4.533 1.00 98.75 70 ALA A O 1
ATOM 534 N N . ILE A 1 71 ? -6.902 14.458 5.122 1.00 98.69 71 ILE A N 1
ATOM 535 C CA . ILE A 1 71 ? -6.544 13.046 4.904 1.00 98.69 71 ILE A CA 1
ATOM 536 C C . ILE A 1 71 ? -7.253 12.126 5.904 1.00 98.69 71 ILE A C 1
ATOM 538 O O . ILE A 1 71 ? -7.732 11.055 5.529 1.00 98.69 71 ILE A O 1
ATOM 542 N N . TYR A 1 72 ? -7.366 12.545 7.166 1.00 98.56 72 TYR A N 1
ATOM 543 C CA . TYR A 1 72 ? -8.081 11.794 8.197 1.00 98.56 72 TYR A CA 1
ATOM 544 C C . TYR A 1 72 ? -9.566 11.674 7.853 1.00 98.56 72 TYR A C 1
ATOM 546 O O . TYR A 1 72 ? -10.135 10.587 7.978 1.00 98.56 72 TYR A O 1
ATOM 554 N N . ASP A 1 73 ? -10.178 12.749 7.360 1.00 98.75 73 ASP A N 1
ATOM 555 C CA . ASP A 1 73 ? -11.568 12.743 6.913 1.00 98.75 73 ASP A CA 1
ATOM 556 C C . ASP A 1 73 ? -11.768 11.783 5.734 1.00 98.75 73 ASP A C 1
ATOM 558 O O . ASP A 1 73 ? -12.688 10.965 5.761 1.00 98.75 73 ASP A O 1
ATOM 562 N N . LEU A 1 74 ? -10.885 11.818 4.729 1.00 98.75 74 LEU A N 1
ATOM 563 C CA . LEU A 1 74 ? -10.932 10.903 3.581 1.00 98.75 74 LEU A CA 1
ATOM 564 C C . LEU A 1 74 ? -10.796 9.436 4.008 1.00 98.75 74 LEU A C 1
ATOM 566 O O . LEU A 1 74 ? -11.570 8.584 3.564 1.00 98.75 74 LEU A O 1
ATOM 570 N N . ARG A 1 75 ? -9.851 9.135 4.905 1.00 98.62 75 ARG A N 1
ATOM 571 C CA . ARG A 1 75 ? -9.667 7.782 5.441 1.00 98.62 75 ARG A CA 1
ATOM 572 C C . ARG A 1 75 ? -10.881 7.326 6.246 1.00 98.62 75 ARG A C 1
ATOM 574 O O . ARG A 1 75 ? -11.340 6.201 6.073 1.00 98.62 75 ARG A O 1
ATOM 581 N N . THR A 1 76 ? -11.423 8.193 7.097 1.00 98.62 76 THR A N 1
ATOM 582 C CA . THR A 1 76 ? -12.625 7.902 7.893 1.00 98.6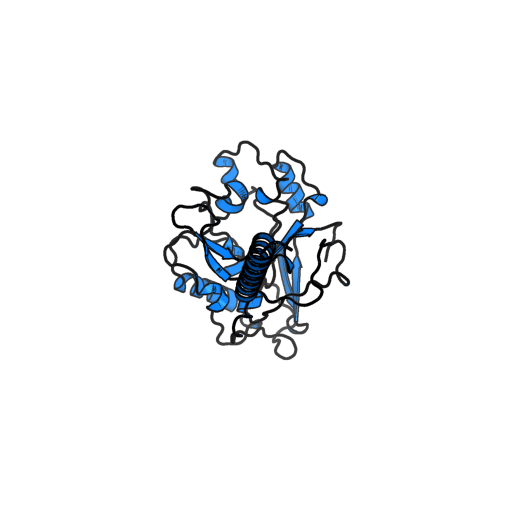2 76 THR A CA 1
ATOM 583 C C . THR A 1 76 ? -13.812 7.618 6.987 1.00 98.62 76 THR A C 1
ATOM 585 O O . THR A 1 76 ? -14.499 6.619 7.173 1.00 98.62 76 THR A O 1
ATOM 588 N N . GLN A 1 77 ? -14.017 8.428 5.948 1.00 98.50 77 GLN A N 1
ATOM 589 C CA . GLN A 1 77 ? -15.046 8.172 4.943 1.00 98.50 77 GLN A CA 1
ATOM 590 C C . GLN A 1 77 ? -14.832 6.828 4.241 1.00 98.50 77 GLN A C 1
ATOM 592 O O . GLN A 1 77 ? -15.802 6.113 4.022 1.00 98.50 77 GLN A O 1
ATOM 597 N N . ALA A 1 78 ? -13.590 6.462 3.903 1.00 98.62 78 ALA A N 1
ATOM 598 C CA . ALA A 1 78 ? -13.276 5.172 3.290 1.00 98.62 78 ALA A CA 1
ATOM 599 C C . ALA A 1 78 ? -13.587 3.983 4.214 1.00 98.62 78 ALA A C 1
ATOM 601 O O . ALA A 1 78 ? -14.200 3.018 3.764 1.00 98.62 78 ALA A O 1
ATOM 602 N N . VAL A 1 79 ? -13.232 4.074 5.499 1.00 98.50 79 VAL A N 1
ATOM 603 C CA . VAL A 1 79 ? -13.570 3.063 6.515 1.00 98.50 79 VAL A CA 1
ATOM 604 C C . VAL A 1 79 ? -15.086 2.940 6.657 1.00 98.50 79 VAL A C 1
ATOM 606 O O . VAL A 1 79 ? -15.653 1.860 6.531 1.00 98.50 79 VAL A O 1
ATOM 609 N N . MET A 1 80 ? -15.781 4.066 6.798 1.00 98.00 80 MET A N 1
ATOM 610 C CA . MET A 1 80 ? -17.227 4.086 7.019 1.00 98.00 80 MET A CA 1
ATOM 611 C C . MET A 1 80 ? -18.068 3.695 5.791 1.00 98.00 80 MET A C 1
ATOM 613 O O . MET A 1 80 ? -19.293 3.686 5.891 1.00 98.00 80 MET A O 1
ATOM 617 N N . ARG A 1 81 ? -17.457 3.331 4.651 1.00 97.94 81 ARG A N 1
ATOM 618 C CA . ARG A 1 81 ? -18.171 2.644 3.556 1.00 97.94 81 ARG A CA 1
ATOM 619 C C . ARG A 1 81 ? -18.541 1.204 3.908 1.00 97.94 81 ARG A C 1
ATOM 621 O O . ARG A 1 81 ? -19.485 0.690 3.319 1.00 97.94 81 ARG A O 1
ATOM 628 N N . HIS A 1 82 ? -17.828 0.590 4.856 1.00 97.94 82 HIS A N 1
ATOM 629 C CA . HIS A 1 82 ? -18.097 -0.762 5.349 1.00 97.94 82 HIS A CA 1
ATOM 630 C C . HIS A 1 82 ? -18.219 -0.777 6.881 1.00 97.94 82 HIS A C 1
ATOM 632 O O . HIS A 1 82 ? -17.399 -1.392 7.572 1.00 97.94 82 HIS A O 1
ATOM 638 N N . PRO A 1 83 ? -19.231 -0.094 7.451 1.00 97.25 83 PRO A N 1
ATOM 639 C CA . PRO A 1 83 ? -19.433 -0.055 8.900 1.00 97.25 83 PRO A CA 1
ATOM 640 C C . PRO A 1 83 ? -19.651 -1.451 9.511 1.00 97.25 83 PRO A C 1
ATOM 642 O O . PRO A 1 83 ? -19.447 -1.636 10.704 1.00 97.25 83 PRO A O 1
ATOM 645 N N . GLU A 1 84 ? -20.027 -2.450 8.711 1.00 97.75 84 GLU A N 1
ATOM 646 C CA . GLU A 1 84 ? -20.137 -3.852 9.111 1.00 97.75 84 GLU A CA 1
ATOM 647 C C . GLU A 1 84 ? -18.790 -4.536 9.420 1.00 97.75 84 GLU A C 1
ATOM 649 O O . GLU A 1 84 ? -18.789 -5.620 10.003 1.00 97.75 84 GLU A O 1
ATOM 654 N N . LEU A 1 85 ? -17.657 -3.924 9.049 1.00 98.19 85 LEU A N 1
ATOM 655 C CA . LEU A 1 85 ? -16.307 -4.469 9.243 1.00 98.19 85 LEU A CA 1
ATOM 656 C C . LEU A 1 85 ? -15.526 -3.812 10.391 1.00 98.19 85 LEU A C 1
ATOM 658 O O . LEU A 1 85 ? -14.456 -4.303 10.748 1.00 98.19 85 LEU A O 1
ATOM 662 N N . VAL A 1 86 ? -16.015 -2.717 10.978 1.00 97.69 86 VAL A N 1
ATOM 663 C CA . VAL A 1 86 ? -15.277 -1.927 11.980 1.00 97.69 86 VAL A CA 1
ATOM 664 C C . VAL A 1 86 ? -16.171 -1.533 13.152 1.00 97.69 86 VAL A C 1
ATOM 666 O O . VAL A 1 86 ? -17.344 -1.212 12.980 1.00 97.69 86 VAL A O 1
ATOM 669 N N . ALA A 1 87 ? -15.623 -1.560 14.365 1.00 96.81 87 ALA A N 1
ATOM 670 C CA . ALA A 1 87 ? -16.345 -1.109 15.543 1.00 96.81 87 ALA A CA 1
ATOM 671 C C . ALA A 1 87 ? -16.663 0.401 15.458 1.00 96.81 87 ALA A C 1
ATOM 673 O O . ALA A 1 87 ? -15.897 1.169 14.864 1.00 96.81 87 ALA A O 1
ATOM 674 N N . PRO A 1 88 ? -17.775 0.861 16.065 1.00 95.19 88 PRO A N 1
ATOM 675 C CA . PRO A 1 88 ? -18.079 2.284 16.150 1.00 95.19 88 PRO A CA 1
ATOM 676 C C . PRO A 1 88 ? -16.950 3.075 16.816 1.00 95.19 88 PRO A C 1
ATOM 678 O O . PRO A 1 88 ? -16.328 2.601 17.763 1.00 95.19 88 PRO A O 1
ATOM 681 N N . GLY A 1 89 ? -16.746 4.315 16.367 1.00 94.62 89 GLY A N 1
ATOM 682 C CA . GLY A 1 89 ? -15.737 5.207 16.945 1.00 94.62 89 GLY A CA 1
ATOM 683 C C . GLY A 1 89 ? -14.348 5.096 16.318 1.00 94.62 89 GLY A C 1
ATOM 684 O O . GLY A 1 89 ? -13.399 5.614 16.900 1.00 94.62 89 GLY A O 1
ATOM 685 N N . TYR A 1 90 ? -14.227 4.468 15.142 1.00 97.75 90 TYR A N 1
ATOM 686 C CA . TYR A 1 90 ? -12.988 4.484 14.366 1.00 97.75 90 TYR A CA 1
ATOM 687 C C . TYR A 1 90 ? -12.427 5.906 14.213 1.00 97.75 90 TYR A C 1
ATOM 689 O O . TYR A 1 90 ? -13.145 6.840 13.843 1.00 97.75 90 TYR A O 1
ATOM 697 N N . THR A 1 91 ? -11.119 6.035 14.433 1.00 97.00 91 THR A N 1
ATOM 698 C CA . THR A 1 91 ? -10.353 7.249 14.135 1.00 97.00 91 THR A CA 1
ATOM 699 C C . THR A 1 91 ? -9.005 6.868 13.524 1.00 97.00 91 THR A C 1
ATOM 701 O O . THR A 1 91 ? -8.371 5.936 14.023 1.00 97.00 91 THR A O 1
ATOM 704 N N . PRO A 1 92 ? -8.536 7.558 12.463 1.00 97.62 92 PRO A N 1
ATOM 705 C CA . PRO A 1 92 ? -7.198 7.337 11.931 1.00 97.62 92 PRO A CA 1
ATOM 706 C C . PRO A 1 92 ? -6.154 7.467 13.030 1.00 97.62 92 PRO A C 1
ATOM 708 O O . PRO A 1 92 ? -6.124 8.454 13.767 1.00 97.62 92 PRO A O 1
ATOM 711 N N . TRP A 1 93 ? -5.300 6.462 13.151 1.00 96.19 93 TRP A N 1
ATOM 712 C CA . TRP A 1 93 ? -4.376 6.398 14.258 1.00 96.19 93 TRP A CA 1
ATOM 713 C C . TRP A 1 93 ? -3.126 7.247 14.016 1.00 96.19 93 TRP A C 1
ATOM 715 O O . TRP A 1 93 ? -2.376 7.038 13.058 1.00 96.19 93 TRP A O 1
ATOM 725 N N . ASP A 1 94 ? -2.834 8.151 14.953 1.00 94.75 94 ASP A N 1
ATOM 726 C CA . ASP A 1 94 ? -1.653 9.023 14.920 1.00 94.75 94 ASP A CA 1
ATOM 727 C C . ASP A 1 94 ? -0.325 8.252 14.878 1.00 94.75 94 ASP A C 1
ATOM 729 O O . ASP A 1 94 ? 0.662 8.748 14.334 1.00 94.75 94 ASP A O 1
ATOM 733 N N . GLY A 1 95 ? -0.281 7.022 15.399 1.00 92.62 95 GLY A N 1
ATOM 734 C CA . GLY A 1 95 ? 0.909 6.177 15.288 1.00 92.62 95 GLY A CA 1
ATOM 735 C C . GLY A 1 95 ? 1.283 5.848 13.838 1.00 92.62 95 GLY A C 1
ATOM 736 O O . GLY A 1 95 ? 2.465 5.643 13.556 1.00 92.62 95 GLY A O 1
ATOM 737 N N . THR A 1 96 ? 0.298 5.835 12.939 1.00 94.81 96 THR A N 1
ATOM 738 C CA . THR A 1 96 ? 0.476 5.603 11.503 1.00 94.81 96 THR A CA 1
ATOM 739 C C . THR A 1 96 ? 0.470 6.915 10.723 1.00 94.81 96 THR A C 1
ATOM 741 O O . THR A 1 96 ? 1.363 7.143 9.915 1.00 94.81 96 THR A O 1
ATOM 744 N N . PHE A 1 97 ? -0.508 7.792 10.961 1.00 97.00 97 PHE A N 1
ATOM 745 C CA . PHE A 1 97 ? -0.760 8.967 10.114 1.00 97.00 97 PHE A CA 1
ATOM 746 C C . PHE A 1 97 ? -0.377 10.307 10.760 1.00 97.00 97 PHE A C 1
ATOM 748 O O . PHE A 1 97 ? -0.435 11.355 10.116 1.00 97.00 97 PHE A O 1
ATOM 755 N N . GLY A 1 98 ? 0.059 10.299 12.020 1.00 95.94 98 GLY A N 1
ATOM 756 C CA . GLY A 1 98 ? 0.302 11.512 12.803 1.00 95.94 98 GLY A CA 1
ATOM 757 C C . GLY A 1 98 ? 1.481 12.353 12.318 1.00 95.94 98 GLY A C 1
ATOM 758 O O . GLY A 1 98 ? 1.576 13.522 12.685 1.00 95.94 98 GLY A O 1
ATOM 759 N N . GLN A 1 99 ? 2.366 11.804 11.481 1.00 96.62 99 GLN A N 1
ATOM 760 C CA . GLN A 1 99 ? 3.537 12.518 10.958 1.00 96.62 99 GLN A CA 1
ATOM 761 C C . GLN A 1 99 ? 3.335 13.088 9.545 1.00 96.62 99 GLN A C 1
ATOM 763 O O . GLN A 1 99 ? 4.273 13.661 8.989 1.00 96.62 99 GLN A O 1
ATOM 768 N N . ILE A 1 100 ? 2.123 12.993 8.982 1.00 98.19 100 ILE A N 1
ATOM 769 C CA . ILE A 1 100 ? 1.756 13.716 7.755 1.00 98.19 100 ILE A CA 1
ATOM 770 C C . ILE A 1 100 ? 1.956 15.216 7.982 1.00 98.19 100 ILE A C 1
ATOM 772 O O . ILE A 1 100 ? 1.491 15.772 8.981 1.00 98.19 100 ILE A O 1
ATOM 776 N N . SER A 1 101 ? 2.632 15.870 7.040 1.00 98.31 101 SER A N 1
ATOM 777 C CA . SER A 1 101 ? 2.867 17.308 7.075 1.00 98.31 101 SER A CA 1
ATOM 778 C C . SER A 1 101 ? 1.899 18.040 6.145 1.00 98.31 101 SER A C 1
ATOM 780 O O . SER A 1 101 ? 1.832 17.756 4.947 1.00 98.31 101 SER A O 1
ATOM 782 N N . ASP A 1 102 ? 1.155 18.988 6.718 1.00 98.62 102 ASP A N 1
ATOM 783 C CA . ASP A 1 102 ? 0.138 19.785 6.028 1.00 98.62 102 ASP A CA 1
ATOM 784 C C . ASP A 1 102 ? 0.714 20.604 4.871 1.00 98.62 102 ASP A C 1
ATOM 786 O O . ASP A 1 102 ? 1.773 21.226 4.993 1.00 98.62 102 ASP A O 1
ATOM 790 N N . GLY A 1 103 ? -0.025 20.666 3.761 1.00 98.19 103 GLY A N 1
ATOM 791 C CA . GLY A 1 103 ? 0.313 21.542 2.639 1.00 98.19 103 GLY A CA 1
ATOM 792 C C . GLY A 1 103 ? 1.574 21.127 1.874 1.00 98.19 103 GLY A C 1
ATOM 793 O O . GLY A 1 103 ? 2.052 21.882 1.027 1.00 98.19 103 GLY A O 1
ATOM 794 N N . ARG A 1 104 ? 2.148 19.960 2.189 1.00 98.31 104 ARG A N 1
ATOM 795 C CA . ARG A 1 104 ? 3.325 19.405 1.513 1.00 98.31 104 ARG A CA 1
ATOM 796 C C . ARG A 1 104 ? 2.901 18.541 0.322 1.00 98.31 104 ARG A C 1
ATOM 798 O O . ARG A 1 104 ? 1.785 18.016 0.331 1.00 98.31 104 ARG A O 1
ATOM 805 N N . PRO A 1 105 ? 3.776 18.386 -0.685 1.00 98.44 105 PRO A N 1
ATOM 806 C CA . PRO A 1 105 ? 3.544 17.411 -1.738 1.00 98.44 105 PRO A CA 1
ATOM 807 C C . PRO A 1 105 ? 3.668 15.983 -1.195 1.00 98.44 105 PRO A C 1
ATOM 809 O O . PRO A 1 105 ? 4.248 15.764 -0.127 1.00 98.44 105 PRO A O 1
ATOM 812 N N . TRP A 1 106 ? 3.172 15.018 -1.949 1.00 98.62 106 TRP A N 1
ATOM 813 C CA . TRP A 1 106 ? 3.288 13.581 -1.737 1.00 98.62 106 TRP A CA 1
ATOM 814 C C . TRP A 1 106 ? 4.161 12.964 -2.827 1.00 98.62 106 TRP A C 1
ATOM 816 O O . TRP A 1 106 ? 4.370 13.566 -3.879 1.00 98.62 106 TRP A O 1
ATOM 826 N N . TRP A 1 107 ? 4.703 11.767 -2.589 1.00 98.06 107 TRP A N 1
ATOM 827 C CA . TRP A 1 107 ? 5.294 11.022 -3.700 1.00 98.06 107 TRP A CA 1
ATOM 828 C C . TRP A 1 107 ? 4.169 10.671 -4.680 1.00 98.06 107 TRP A C 1
ATOM 830 O O . TRP A 1 107 ? 3.214 9.976 -4.326 1.00 98.06 107 TRP A O 1
ATOM 840 N N . GLY A 1 108 ? 4.246 11.222 -5.887 1.00 97.00 108 GLY A N 1
ATOM 841 C CA . GLY A 1 108 ? 3.241 11.032 -6.921 1.00 97.00 108 GLY A CA 1
ATOM 842 C C . GLY A 1 108 ? 3.385 9.668 -7.586 1.00 97.00 108 GLY A C 1
ATOM 843 O O . GLY A 1 108 ? 4.477 9.113 -7.683 1.00 97.00 108 GLY A O 1
ATOM 844 N N . TRP A 1 109 ? 2.280 9.124 -8.078 1.00 94.12 109 TRP A N 1
ATOM 845 C CA . TRP A 1 109 ? 2.213 7.822 -8.733 1.00 94.12 109 TRP A CA 1
ATOM 846 C C . TRP A 1 109 ? 3.119 7.750 -9.967 1.00 94.12 109 TRP A C 1
ATOM 848 O O . TRP A 1 109 ? 3.877 6.795 -10.132 1.00 94.12 109 TRP A O 1
ATOM 858 N N . HIS A 1 110 ? 3.108 8.781 -10.816 1.00 91.94 110 HIS A N 1
ATOM 859 C CA . HIS A 1 110 ? 4.006 8.835 -11.975 1.00 91.94 110 HIS A CA 1
ATOM 860 C C . HIS A 1 110 ? 5.443 9.088 -11.514 1.00 91.94 110 HIS A C 1
ATOM 862 O O . HIS A 1 110 ? 6.395 8.491 -12.020 1.00 91.94 110 HIS A O 1
ATOM 868 N N . GLY A 1 111 ? 5.593 9.943 -10.504 1.00 93.00 111 GLY A N 1
ATOM 869 C CA . GLY A 1 111 ? 6.857 10.219 -9.847 1.00 93.00 111 GLY A CA 1
ATOM 870 C C . GLY A 1 111 ? 7.554 8.967 -9.321 1.00 93.00 111 GLY A C 1
ATOM 871 O O . GLY A 1 111 ? 8.745 8.799 -9.541 1.00 93.00 111 GLY A O 1
ATOM 872 N N . GLN A 1 112 ? 6.838 8.061 -8.663 1.00 92.50 112 GLN A N 1
ATOM 873 C CA . GLN A 1 112 ? 7.406 6.846 -8.082 1.00 92.50 112 GLN A CA 1
ATOM 874 C C . GLN A 1 112 ? 7.687 5.782 -9.140 1.00 92.50 112 GLN A C 1
ATOM 876 O O . GLN A 1 112 ? 8.780 5.226 -9.182 1.00 92.50 112 GLN A O 1
ATOM 881 N N . TRP A 1 113 ? 6.732 5.512 -10.028 1.00 90.88 113 TRP A N 1
ATOM 882 C CA . TRP A 1 113 ? 6.827 4.351 -10.919 1.00 90.88 113 TRP A CA 1
ATOM 883 C C . TRP A 1 113 ? 7.519 4.644 -12.260 1.00 90.88 113 TRP A C 1
ATOM 885 O O . TRP A 1 113 ? 7.901 3.710 -12.970 1.00 90.88 113 TRP A O 1
ATOM 895 N N . TYR A 1 114 ? 7.747 5.920 -12.595 1.00 88.69 114 TYR A N 1
ATOM 896 C CA . TYR A 1 114 ? 8.411 6.323 -13.840 1.00 88.69 114 TYR A CA 1
ATOM 897 C C . TYR A 1 114 ? 9.584 7.290 -13.651 1.00 88.69 114 TYR A C 1
ATOM 899 O O . TYR A 1 114 ? 10.692 6.967 -14.078 1.00 88.69 114 TYR A O 1
ATOM 907 N N . TYR A 1 115 ? 9.382 8.453 -13.021 1.00 90.19 115 TYR A N 1
ATOM 908 C CA . TYR A 1 115 ? 10.452 9.462 -12.917 1.00 90.19 115 TYR A CA 1
ATOM 909 C C . TYR A 1 115 ? 11.513 9.131 -11.864 1.00 90.19 115 TYR A C 1
ATOM 911 O O . TYR A 1 115 ? 12.668 9.537 -11.995 1.00 90.19 115 TYR A O 1
ATOM 919 N N . GLY A 1 116 ? 11.129 8.395 -10.826 1.00 91.69 116 GLY A N 1
ATOM 920 C CA . GLY A 1 116 ? 11.949 8.146 -9.656 1.00 91.69 116 GLY A CA 1
ATOM 921 C C . GLY A 1 116 ? 12.142 9.388 -8.781 1.00 91.69 116 GLY A C 1
ATOM 922 O O . GLY A 1 116 ? 11.376 10.352 -8.802 1.00 91.69 116 GLY A O 1
ATOM 923 N N . SER A 1 117 ? 13.189 9.337 -7.959 1.00 95.56 117 SER A N 1
ATOM 924 C CA . SER A 1 117 ? 13.547 10.416 -7.036 1.00 95.56 117 SER A CA 1
ATOM 925 C C . SER A 1 117 ? 14.033 11.661 -7.797 1.00 95.56 117 SER A C 1
ATOM 927 O O . SER A 1 117 ? 14.878 11.548 -8.685 1.00 95.56 117 SER A O 1
ATOM 929 N N . GLY A 1 118 ? 13.536 12.849 -7.443 1.00 96.50 118 GLY A N 1
ATOM 930 C CA . GLY A 1 118 ? 13.928 14.129 -8.041 1.00 96.50 118 GLY A CA 1
ATOM 931 C C . GLY A 1 118 ? 12.794 15.155 -8.104 1.00 96.50 118 GLY A C 1
ATOM 932 O O . GLY A 1 118 ? 11.770 15.020 -7.437 1.00 96.50 118 GLY A O 1
ATOM 933 N N . GLU A 1 119 ? 12.957 16.190 -8.933 1.00 96.19 119 GLU A N 1
ATOM 934 C CA . GLU A 1 119 ? 11.974 17.282 -9.074 1.00 96.19 119 GLU A CA 1
ATOM 935 C C . GLU A 1 119 ? 10.610 16.810 -9.601 1.00 96.19 119 GLU A C 1
ATOM 937 O O . GLU A 1 119 ? 9.585 17.385 -9.253 1.00 96.19 119 GLU A O 1
ATOM 942 N N . ARG A 1 120 ? 10.592 15.730 -10.388 1.00 94.44 120 ARG A N 1
ATOM 943 C CA . ARG A 1 120 ? 9.376 15.136 -10.969 1.00 94.44 120 ARG A CA 1
ATOM 944 C C . ARG A 1 120 ? 8.763 14.021 -10.114 1.00 94.44 120 ARG A C 1
ATOM 946 O O . ARG A 1 120 ? 7.802 13.379 -10.525 1.00 94.44 120 ARG A O 1
ATOM 953 N N . SER A 1 121 ? 9.310 13.772 -8.923 1.00 96.81 121 SER A N 1
ATOM 954 C CA . SER A 1 121 ? 8.830 12.716 -8.016 1.00 96.81 121 SER A CA 1
ATOM 955 C C . SER A 1 121 ? 7.426 12.967 -7.461 1.00 96.81 121 SER A C 1
ATOM 957 O O . SER A 1 121 ? 6.795 12.043 -6.967 1.00 96.81 121 SER A O 1
ATOM 959 N N . ILE A 1 122 ? 6.920 14.193 -7.552 1.00 97.12 122 ILE A N 1
ATOM 960 C CA . ILE A 1 122 ? 5.582 14.567 -7.076 1.00 97.12 122 ILE A CA 1
ATOM 961 C C . ILE A 1 122 ? 4.531 14.509 -8.196 1.00 97.12 122 ILE A C 1
ATOM 963 O O . ILE A 1 122 ? 3.401 14.931 -8.010 1.00 97.12 122 ILE A O 1
ATOM 967 N N . GLU A 1 123 ? 4.897 14.040 -9.395 1.00 94.19 123 GLU A N 1
ATOM 968 C CA . GLU A 1 123 ? 3.969 14.013 -10.526 1.00 94.19 123 GLU A CA 1
ATOM 969 C C . GLU A 1 123 ? 2.959 12.864 -10.442 1.00 94.19 123 GLU A C 1
ATOM 971 O O . GLU A 1 123 ? 3.301 11.710 -10.158 1.00 94.19 123 GLU A O 1
ATOM 976 N N . GLY A 1 124 ? 1.717 13.182 -10.805 1.00 93.12 124 GLY A N 1
ATOM 977 C CA . GLY A 1 124 ? 0.584 12.263 -10.762 1.00 93.12 124 GLY A CA 1
ATOM 978 C C . GLY A 1 124 ? -0.034 12.151 -9.363 1.00 93.12 124 GLY A C 1
ATOM 979 O O . GLY A 1 124 ? 0.551 12.632 -8.399 1.00 93.12 124 GLY A O 1
ATOM 980 N N . PRO A 1 125 ? -1.198 11.486 -9.247 1.00 95.88 125 PRO A N 1
ATOM 981 C CA . PRO A 1 125 ? -1.903 11.337 -7.975 1.00 95.88 125 PRO A CA 1
ATOM 982 C C . PRO A 1 125 ? -1.003 10.763 -6.884 1.00 95.88 125 PRO A C 1
ATOM 984 O O . PRO A 1 125 ? -0.177 9.903 -7.176 1.00 95.88 125 PRO A O 1
ATOM 987 N N . SER A 1 126 ? -1.198 11.148 -5.628 1.00 97.94 126 SER A N 1
ATOM 988 C CA . SER A 1 126 ? -0.385 10.647 -4.518 1.00 97.94 126 SER A CA 1
ATOM 989 C C . SER A 1 126 ? -0.415 9.121 -4.427 1.00 97.94 126 SER A C 1
ATOM 991 O O . SER A 1 126 ? -1.488 8.514 -4.366 1.00 97.94 126 SER A O 1
ATOM 993 N N . GLU A 1 127 ? 0.756 8.490 -4.387 1.00 96.06 127 GLU A N 1
ATOM 994 C CA . GLU A 1 127 ? 0.878 7.033 -4.399 1.00 96.06 127 GLU A CA 1
ATOM 995 C C . GLU A 1 127 ? 0.160 6.397 -3.197 1.00 96.06 127 GLU A C 1
ATOM 997 O O . GLU A 1 127 ? -0.664 5.494 -3.371 1.00 96.06 127 GLU A O 1
ATOM 1002 N N . GLU A 1 128 ? 0.337 6.985 -2.012 1.00 96.88 128 GLU A N 1
ATOM 1003 C CA . GLU A 1 128 ? -0.208 6.477 -0.750 1.00 96.88 128 GLU A CA 1
ATOM 1004 C C . GLU A 1 128 ? -1.750 6.483 -0.705 1.00 96.88 128 GLU A C 1
ATOM 1006 O O . GLU A 1 128 ? -2.376 5.813 0.128 1.00 96.88 128 GLU A O 1
ATOM 1011 N N . SER A 1 129 ? -2.405 7.212 -1.620 1.00 97.81 129 SER A N 1
ATOM 1012 C CA . SER A 1 129 ? -3.868 7.235 -1.733 1.00 97.81 129 SER A CA 1
ATOM 1013 C C . SER A 1 129 ? -4.452 5.844 -1.977 1.00 97.81 129 SER A C 1
ATOM 1015 O O . SER A 1 129 ? -5.516 5.528 -1.435 1.00 97.81 129 SER A O 1
ATOM 1017 N N . ARG A 1 130 ? -3.725 4.962 -2.681 1.00 95.12 130 ARG A N 1
ATOM 1018 C CA . ARG A 1 130 ? -4.174 3.586 -2.944 1.00 95.12 130 ARG A CA 1
ATOM 1019 C C . ARG A 1 130 ? -4.277 2.724 -1.694 1.00 95.12 130 ARG A C 1
ATOM 1021 O O . ARG A 1 130 ? -4.907 1.674 -1.764 1.00 95.12 130 ARG A O 1
ATOM 1028 N N . PHE A 1 131 ? -3.692 3.127 -0.571 1.00 95.56 131 PHE A N 1
ATOM 1029 C CA . PHE A 1 131 ? -3.879 2.416 0.690 1.00 95.56 131 PHE A CA 1
ATOM 1030 C C . PHE A 1 131 ? -4.684 3.239 1.693 1.00 95.56 131 PHE A C 1
ATOM 1032 O O . PHE A 1 131 ? -5.530 2.675 2.385 1.00 95.56 131 PHE A O 1
ATOM 1039 N N . VAL A 1 132 ? -4.470 4.562 1.756 1.00 98.00 132 VAL A N 1
ATOM 1040 C CA . VAL A 1 132 ? -5.230 5.454 2.648 1.00 98.00 132 VAL A CA 1
ATOM 1041 C C . VAL A 1 132 ? -6.731 5.334 2.378 1.00 98.00 132 VAL A C 1
ATOM 1043 O O . VAL A 1 132 ? -7.513 5.285 3.327 1.00 98.00 132 VAL A O 1
ATOM 1046 N N . LEU A 1 133 ? -7.121 5.225 1.104 1.00 98.50 133 LEU A N 1
ATOM 1047 C CA . LEU A 1 133 ? -8.515 5.093 0.671 1.00 98.50 133 LEU A CA 1
ATOM 1048 C C . LEU A 1 133 ? -9.012 3.641 0.601 1.00 98.50 133 LEU A C 1
ATOM 1050 O O . LEU A 1 133 ? -10.180 3.422 0.287 1.00 98.50 133 LEU A O 1
ATOM 1054 N N . ASN A 1 134 ? -8.156 2.662 0.910 1.00 98.44 134 ASN A N 1
ATOM 1055 C CA . ASN A 1 134 ? -8.468 1.230 0.896 1.00 98.44 134 ASN A CA 1
ATOM 1056 C C . ASN A 1 134 ? -8.145 0.582 2.254 1.00 98.44 134 ASN A C 1
ATOM 1058 O O . ASN A 1 134 ? -7.313 -0.320 2.325 1.00 98.44 134 ASN A O 1
ATOM 1062 N N . PRO A 1 135 ? -8.780 1.021 3.354 1.00 98.38 135 PRO A N 1
ATOM 1063 C CA . PRO A 1 135 ? -8.373 0.663 4.716 1.00 98.38 135 PRO A CA 1
ATOM 1064 C C . PRO A 1 135 ? -8.496 -0.833 5.040 1.00 98.38 135 PRO A C 1
ATOM 1066 O O . PRO A 1 135 ? -7.772 -1.331 5.895 1.00 98.38 135 PRO A O 1
ATOM 1069 N N . TYR A 1 136 ? -9.375 -1.560 4.347 1.00 98.56 136 TYR A N 1
ATOM 1070 C CA . TYR A 1 136 ? -9.576 -3.002 4.539 1.00 98.56 136 TYR A CA 1
ATOM 1071 C C . TYR A 1 136 ? -8.626 -3.873 3.711 1.00 98.56 136 TYR A C 1
ATOM 1073 O O . TYR A 1 136 ? -8.617 -5.094 3.873 1.00 98.56 136 TYR A O 1
ATOM 1081 N N . LEU A 1 137 ? -7.807 -3.262 2.851 1.00 98.06 137 LEU A N 1
ATOM 1082 C CA . LEU A 1 137 ? -6.631 -3.895 2.268 1.00 98.06 137 LEU A CA 1
ATOM 1083 C C . LEU A 1 137 ? -5.501 -3.802 3.300 1.00 98.06 137 LEU A C 1
ATOM 1085 O O . LEU A 1 137 ? -4.677 -2.889 3.263 1.00 98.06 137 LEU A O 1
ATOM 1089 N N . LEU A 1 138 ? -5.553 -4.696 4.293 1.00 97.75 138 LEU A N 1
ATOM 1090 C CA . LEU A 1 138 ? -4.725 -4.624 5.505 1.00 97.75 138 LEU A CA 1
ATOM 1091 C C . LEU A 1 138 ? -3.234 -4.759 5.225 1.00 97.75 138 LEU A C 1
ATOM 1093 O O . LEU A 1 138 ? -2.432 -4.067 5.849 1.00 97.75 138 LEU A O 1
ATOM 1097 N N . VAL A 1 139 ? -2.904 -5.669 4.312 1.00 96.81 139 VAL A N 1
ATOM 1098 C CA . VAL A 1 139 ? -1.557 -5.968 3.842 1.00 96.81 139 VAL A CA 1
ATOM 1099 C C . VAL A 1 139 ? -1.609 -5.950 2.321 1.00 96.81 139 VAL A C 1
ATOM 1101 O O . VAL A 1 139 ? -2.493 -6.564 1.726 1.00 96.81 139 VAL A O 1
ATOM 1104 N N . ASN A 1 140 ? -0.692 -5.227 1.697 1.00 94.88 140 ASN A N 1
ATOM 1105 C CA . ASN A 1 140 ? -0.673 -5.005 0.261 1.00 94.88 140 ASN A CA 1
ATOM 1106 C C . ASN A 1 140 ? 0.675 -5.443 -0.313 1.00 94.88 140 ASN A C 1
ATOM 1108 O O . ASN A 1 140 ? 1.713 -5.084 0.239 1.00 94.88 140 ASN A O 1
ATOM 1112 N N . ALA A 1 141 ? 0.648 -6.195 -1.411 1.00 95.69 141 ALA A N 1
ATOM 1113 C CA . ALA A 1 141 ? 1.841 -6.539 -2.169 1.00 95.69 141 ALA A CA 1
ATOM 1114 C C . ALA A 1 141 ? 2.263 -5.370 -3.073 1.00 95.69 141 ALA A C 1
ATOM 1116 O O . ALA A 1 141 ? 1.514 -4.932 -3.949 1.00 95.69 141 ALA A O 1
ATOM 1117 N N . GLU A 1 142 ? 3.481 -4.879 -2.870 1.00 93.94 142 GLU A N 1
ATOM 1118 C CA . GLU A 1 142 ? 4.122 -3.850 -3.682 1.00 93.94 142 GLU A CA 1
ATOM 1119 C C . GLU A 1 142 ? 5.169 -4.491 -4.596 1.00 93.94 142 GLU A C 1
ATOM 1121 O O . GLU A 1 142 ? 6.251 -4.861 -4.149 1.00 93.94 142 GLU A O 1
ATOM 1126 N N . PHE A 1 143 ? 4.858 -4.640 -5.885 1.00 94.38 143 PHE A N 1
ATOM 1127 C CA . PHE A 1 143 ? 5.710 -5.341 -6.855 1.00 94.38 143 PHE A CA 1
ATOM 1128 C C . PHE A 1 143 ? 6.904 -4.493 -7.329 1.00 94.38 143 PHE A C 1
ATOM 1130 O O . PHE A 1 143 ? 6.991 -4.124 -8.501 1.00 94.38 143 PHE A O 1
ATOM 1137 N N . TYR A 1 144 ? 7.846 -4.194 -6.429 1.00 89.19 144 TYR A N 1
ATOM 1138 C CA . TYR A 1 144 ? 9.054 -3.421 -6.744 1.00 89.19 144 TYR A CA 1
ATOM 1139 C C . TYR A 1 144 ? 9.910 -4.048 -7.849 1.00 89.19 144 TYR A C 1
ATOM 1141 O O . TYR A 1 144 ? 10.519 -3.312 -8.630 1.00 89.19 144 TYR A O 1
ATOM 1149 N N . GLY A 1 145 ? 9.912 -5.375 -7.992 1.00 90.62 145 GLY A N 1
ATOM 1150 C CA . GLY A 1 145 ? 10.623 -6.037 -9.086 1.00 90.62 145 GLY A CA 1
ATOM 1151 C C . GLY A 1 145 ? 10.100 -5.698 -10.482 1.00 90.62 145 GLY A C 1
ATOM 1152 O O . GLY A 1 145 ? 10.851 -5.691 -11.457 1.00 90.62 145 GLY A O 1
ATOM 1153 N N . PHE A 1 146 ? 8.838 -5.285 -10.561 1.00 92.62 146 PHE A N 1
ATOM 1154 C CA . PHE A 1 146 ? 8.189 -4.784 -11.766 1.00 92.62 146 PHE A CA 1
ATOM 1155 C C . PHE A 1 146 ? 8.185 -3.255 -11.848 1.00 92.62 146 PHE A C 1
ATOM 1157 O O . PHE A 1 146 ? 7.286 -2.654 -12.432 1.00 92.62 146 PHE A O 1
ATOM 1164 N N . SER A 1 147 ? 9.212 -2.614 -11.292 1.00 90.94 147 SER A N 1
ATOM 1165 C CA . SER A 1 147 ? 9.387 -1.164 -11.337 1.00 90.94 147 SER A CA 1
ATOM 1166 C C . SER A 1 147 ? 10.798 -0.758 -11.753 1.00 90.94 147 SER A C 1
ATOM 1168 O O . SER A 1 147 ? 11.704 -1.589 -11.850 1.00 90.94 147 SER A O 1
ATOM 1170 N N . ILE A 1 148 ? 11.005 0.549 -11.932 1.00 89.44 148 ILE A N 1
ATOM 1171 C CA . ILE A 1 148 ? 12.328 1.146 -12.171 1.00 89.44 148 ILE A CA 1
ATOM 1172 C C . ILE A 1 148 ? 13.331 0.860 -11.044 1.00 89.44 148 ILE A C 1
ATOM 1174 O O . ILE A 1 148 ? 14.537 0.881 -11.278 1.00 89.44 148 ILE A O 1
ATOM 1178 N N . TYR A 1 149 ? 12.85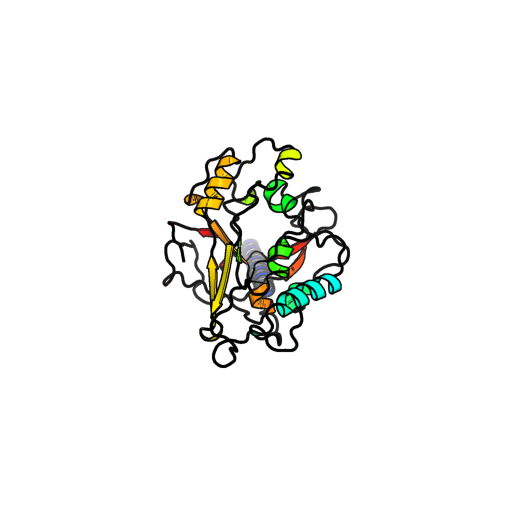2 0.561 -9.834 1.00 89.81 149 TYR A N 1
ATOM 1179 C CA . TYR A 1 149 ? 13.698 0.203 -8.695 1.00 89.81 149 TYR A CA 1
ATOM 1180 C C . TYR A 1 149 ? 14.173 -1.249 -8.759 1.00 89.81 149 TYR A C 1
ATOM 1182 O O . TYR A 1 149 ? 15.216 -1.578 -8.199 1.00 89.81 149 TYR A O 1
ATOM 1190 N N . GLY A 1 150 ? 13.438 -2.102 -9.481 1.00 86.62 150 GLY A N 1
ATOM 1191 C CA . GLY A 1 150 ? 13.779 -3.504 -9.674 1.00 86.62 150 GLY A CA 1
ATOM 1192 C C . GLY A 1 150 ? 14.926 -3.737 -10.657 1.00 86.62 150 GLY A C 1
ATOM 1193 O O . GLY A 1 150 ? 15.472 -4.833 -10.722 1.00 86.62 150 GLY A O 1
ATOM 1194 N N . GLY A 1 151 ? 15.292 -2.718 -11.442 1.00 83.94 151 GLY A N 1
ATOM 1195 C CA . GLY A 1 151 ? 16.336 -2.784 -12.469 1.00 83.94 151 GLY A CA 1
ATOM 1196 C C . GLY A 1 151 ? 15.933 -3.526 -13.749 1.00 83.94 151 GLY A C 1
ATOM 1197 O O . GLY A 1 151 ? 16.540 -3.299 -14.797 1.00 83.94 151 GLY A O 1
ATOM 1198 N N . SER A 1 152 ? 14.896 -4.365 -13.700 1.00 86.69 152 SER A N 1
ATOM 1199 C CA . SER A 1 152 ? 14.413 -5.117 -14.861 1.00 86.69 152 SER A CA 1
ATOM 1200 C C . SER A 1 152 ? 13.508 -4.293 -15.774 1.00 86.69 152 SER A C 1
ATOM 1202 O O . SER A 1 152 ? 13.517 -4.509 -16.986 1.00 86.69 152 SER A O 1
ATOM 1204 N N . VAL A 1 153 ? 12.766 -3.319 -15.239 1.00 88.44 153 VAL A N 1
ATOM 1205 C CA . VAL A 1 153 ? 11.946 -2.412 -16.051 1.00 88.44 153 VAL A CA 1
ATOM 1206 C C . VAL A 1 153 ? 12.817 -1.307 -16.624 1.00 88.44 153 VAL A C 1
ATOM 1208 O O . VAL A 1 153 ? 13.398 -0.506 -15.895 1.00 88.44 153 VAL A O 1
ATOM 1211 N N . VAL A 1 154 ? 12.870 -1.240 -17.953 1.00 88.25 154 VAL A N 1
ATOM 1212 C CA . VAL A 1 154 ? 13.553 -0.164 -18.669 1.00 88.25 154 VAL A CA 1
ATOM 1213 C C . VAL A 1 154 ? 12.564 0.445 -19.636 1.00 88.25 154 VAL A C 1
ATOM 1215 O O . VAL A 1 154 ? 12.295 -0.103 -20.706 1.00 88.25 154 VAL A O 1
ATOM 1218 N N . TRP A 1 155 ? 12.025 1.594 -19.258 1.00 85.69 155 TRP A N 1
ATOM 1219 C CA . TRP A 1 155 ? 11.124 2.336 -20.117 1.00 85.69 155 TRP A CA 1
ATOM 1220 C C . TRP A 1 155 ? 11.847 2.801 -21.395 1.00 85.69 155 TRP A C 1
ATOM 1222 O O . TRP A 1 155 ? 13.037 3.141 -21.351 1.00 85.69 155 TRP A O 1
ATOM 1232 N N . PRO A 1 156 ? 11.179 2.806 -22.561 1.00 78.75 156 PRO A N 1
ATOM 1233 C CA . PRO A 1 156 ? 11.685 3.482 -23.741 1.00 78.75 156 PRO A CA 1
ATOM 1234 C C . PRO A 1 156 ? 11.819 4.981 -23.465 1.00 78.75 156 PRO A C 1
ATOM 1236 O O . PRO A 1 156 ? 11.526 5.456 -22.373 1.00 78.75 156 PRO A O 1
ATOM 1239 N N . GLU A 1 157 ? 12.322 5.742 -24.435 1.00 72.44 157 GLU A N 1
ATOM 1240 C CA . GLU A 1 157 ? 12.345 7.195 -24.286 1.00 72.44 157 GLU A CA 1
ATOM 1241 C C . GLU A 1 157 ? 10.888 7.667 -24.300 1.00 72.44 157 GLU A C 1
ATOM 1243 O O . GLU A 1 157 ? 10.244 7.750 -25.345 1.00 72.44 157 GLU A O 1
ATOM 1248 N N . LEU A 1 158 ? 10.337 7.815 -23.101 1.00 65.19 158 LEU A N 1
ATOM 1249 C CA . LEU A 1 158 ? 8.931 8.061 -22.875 1.00 65.19 158 LEU A CA 1
ATOM 1250 C C . LEU A 1 158 ? 8.731 9.573 -22.822 1.00 65.19 158 LEU A C 1
ATOM 1252 O O . LEU A 1 158 ? 9.266 10.283 -21.967 1.00 65.19 158 LEU A O 1
ATOM 1256 N N . ASN A 1 159 ? 7.968 10.071 -23.787 1.00 70.81 159 ASN A N 1
ATOM 1257 C CA . ASN A 1 159 ? 7.496 11.446 -23.800 1.00 70.81 159 ASN A CA 1
ATOM 1258 C C . ASN A 1 159 ? 6.244 11.588 -22.916 1.00 70.81 159 ASN A C 1
ATOM 1260 O O . ASN A 1 159 ? 5.622 10.603 -22.515 1.00 70.81 159 ASN A O 1
ATOM 1264 N N . GLU A 1 160 ? 5.848 12.830 -22.643 1.00 69.25 160 GLU A N 1
ATOM 1265 C CA . GLU A 1 160 ? 4.671 13.144 -21.819 1.00 69.25 160 GLU A CA 1
ATOM 1266 C C . GLU A 1 160 ? 3.390 12.461 -22.313 1.00 69.25 160 GLU A C 1
ATOM 1268 O O . GLU A 1 160 ? 2.568 12.065 -21.495 1.00 69.25 160 GLU A O 1
ATOM 1273 N N . SER A 1 161 ? 3.237 12.243 -23.627 1.00 75.25 161 SER A N 1
ATOM 1274 C CA . SER A 1 161 ? 2.051 11.559 -24.159 1.00 75.25 161 SER A CA 1
ATOM 1275 C C . SER A 1 161 ? 1.936 10.107 -23.711 1.00 75.25 161 SER A C 1
ATOM 1277 O O . SER A 1 161 ? 0.823 9.625 -23.559 1.00 75.25 161 SER A O 1
ATOM 1279 N N . THR A 1 162 ? 3.055 9.422 -23.464 1.00 76.50 162 THR A N 1
ATOM 1280 C CA . THR A 1 162 ? 2.999 8.040 -22.973 1.00 76.50 162 THR A CA 1
ATOM 1281 C C . THR A 1 162 ? 2.728 7.983 -21.475 1.00 76.50 162 THR A C 1
ATOM 1283 O O . THR A 1 162 ? 1.963 7.147 -21.016 1.00 76.50 162 THR A O 1
ATOM 1286 N N . ALA A 1 163 ? 3.307 8.913 -20.710 1.00 69.19 163 ALA A N 1
ATOM 1287 C CA . ALA A 1 163 ? 3.005 9.053 -19.286 1.00 69.19 163 ALA A CA 1
ATOM 1288 C C . ALA A 1 163 ? 1.554 9.514 -19.032 1.00 69.19 163 ALA A C 1
ATOM 1290 O O . ALA A 1 163 ? 1.046 9.367 -17.929 1.00 69.19 163 ALA A O 1
ATOM 1291 N N . ALA A 1 164 ? 0.885 10.082 -20.038 1.00 75.81 164 ALA A N 1
ATOM 1292 C CA . ALA A 1 164 ? -0.529 10.442 -19.981 1.00 75.81 164 ALA A CA 1
ATOM 1293 C C . ALA A 1 164 ? -1.465 9.340 -20.513 1.00 75.81 164 ALA A C 1
ATOM 1295 O O . ALA A 1 164 ? -2.683 9.532 -20.490 1.00 75.81 164 ALA A O 1
ATOM 1296 N N . ASP A 1 165 ? -0.929 8.219 -21.009 1.00 82.38 165 ASP A N 1
ATOM 1297 C CA . ASP A 1 165 ? -1.737 7.125 -21.542 1.00 82.38 165 ASP A CA 1
ATOM 1298 C C . ASP A 1 165 ? -2.471 6.409 -20.387 1.00 82.38 165 ASP A C 1
ATOM 1300 O O . ASP A 1 165 ? -1.821 5.911 -19.460 1.00 82.38 165 ASP A O 1
ATOM 1304 N N . PRO A 1 166 ? -3.817 6.357 -20.396 1.00 78.75 166 PRO A N 1
ATOM 1305 C CA . PRO A 1 166 ? -4.579 5.678 -19.351 1.00 78.75 166 PRO A CA 1
ATOM 1306 C C . PRO A 1 166 ? -4.309 4.167 -19.286 1.00 78.75 166 PRO A C 1
ATOM 1308 O O . PRO A 1 166 ? -4.542 3.567 -18.235 1.00 78.75 166 PRO A O 1
ATOM 1311 N N . ASP A 1 167 ? -3.803 3.568 -20.368 1.00 83.00 167 ASP A N 1
ATOM 1312 C CA . ASP A 1 167 ? -3.460 2.148 -20.456 1.00 83.00 167 ASP A CA 1
ATOM 1313 C C . ASP A 1 167 ? -2.000 1.868 -20.045 1.00 83.00 167 ASP A C 1
ATOM 1315 O O . ASP A 1 167 ? -1.547 0.718 -20.095 1.00 83.00 167 ASP A O 1
ATOM 1319 N N . PHE A 1 168 ? -1.245 2.887 -19.611 1.00 86.62 168 PHE A N 1
ATOM 1320 C CA . PHE A 1 168 ? 0.124 2.701 -19.137 1.00 86.62 168 PHE A CA 1
ATOM 1321 C C . PHE A 1 168 ? 0.157 1.845 -17.850 1.00 86.62 168 PHE A C 1
ATOM 1323 O O . PHE A 1 168 ? -0.438 2.215 -16.828 1.00 86.62 168 PHE A O 1
ATOM 1330 N N . PRO A 1 169 ? 0.863 0.698 -17.841 1.00 88.88 169 PRO A N 1
ATOM 1331 C CA . PRO A 1 169 ? 0.864 -0.224 -16.713 1.00 88.88 169 PRO A CA 1
ATOM 1332 C C . PRO A 1 169 ? 1.882 0.222 -15.663 1.00 88.88 169 PRO A C 1
ATOM 1334 O O . PRO A 1 169 ? 2.997 -0.280 -15.609 1.00 88.88 169 PRO A O 1
ATOM 1337 N N . TRP A 1 170 ? 1.497 1.172 -14.813 1.00 87.25 170 TRP A N 1
ATOM 1338 C CA . TRP A 1 170 ? 2.391 1.723 -13.787 1.00 87.25 170 TRP A CA 1
ATOM 1339 C C . TRP A 1 170 ? 2.945 0.672 -12.817 1.00 87.25 170 TRP A C 1
ATOM 1341 O O . TRP A 1 170 ? 4.124 0.706 -12.488 1.00 87.25 170 TRP A O 1
ATOM 1351 N N . MET A 1 171 ? 2.094 -0.249 -12.353 1.00 89.50 171 MET A N 1
ATOM 1352 C CA . MET A 1 171 ? 2.468 -1.383 -11.501 1.00 89.50 171 MET A CA 1
ATOM 1353 C C . MET A 1 171 ? 1.319 -2.394 -11.386 1.00 89.50 171 MET A C 1
ATOM 1355 O O . MET A 1 171 ? 0.173 -2.107 -11.752 1.00 89.50 171 MET A O 1
ATOM 1359 N N . CYS A 1 172 ? 1.607 -3.561 -10.810 1.00 92.69 172 CYS A N 1
ATOM 1360 C CA . CYS A 1 172 ? 0.592 -4.567 -10.515 1.00 92.69 172 CYS A CA 1
ATOM 1361 C C . CYS A 1 172 ? -0.221 -4.175 -9.285 1.00 92.69 172 CYS A C 1
ATOM 1363 O O . CYS A 1 172 ? 0.286 -4.163 -8.166 1.00 92.69 172 CYS A O 1
ATOM 1365 N N . ARG A 1 173 ? -1.506 -3.885 -9.495 1.00 92.69 173 ARG A N 1
ATOM 1366 C CA . ARG A 1 173 ? -2.437 -3.509 -8.427 1.00 92.69 173 ARG A CA 1
ATOM 1367 C C . ARG A 1 173 ? -3.323 -4.680 -8.025 1.00 92.69 173 ARG A C 1
ATOM 1369 O O . ARG A 1 173 ? -3.633 -5.541 -8.855 1.00 92.69 173 ARG A O 1
ATOM 1376 N N . ALA A 1 174 ? -3.773 -4.650 -6.773 1.00 96.50 174 ALA A N 1
ATOM 1377 C CA . ALA A 1 174 ? -4.864 -5.495 -6.310 1.00 96.50 174 ALA A CA 1
ATOM 1378 C C . ALA A 1 174 ? -6.094 -5.287 -7.212 1.00 96.50 174 ALA A C 1
ATOM 1380 O O . ALA A 1 174 ? -6.417 -4.152 -7.568 1.00 96.50 174 ALA A O 1
ATOM 1381 N N . GLN A 1 175 ? -6.735 -6.385 -7.601 1.00 96.12 175 GLN A N 1
ATOM 1382 C CA . GLN A 1 175 ? -7.916 -6.402 -8.470 1.00 96.12 175 GLN A CA 1
ATOM 1383 C C . GLN A 1 175 ? -9.191 -6.600 -7.658 1.00 96.12 175 GLN A C 1
ATOM 1385 O O . GLN A 1 175 ? -10.168 -5.885 -7.855 1.00 96.12 175 GLN A O 1
ATOM 1390 N N . ASP A 1 176 ? -9.140 -7.521 -6.698 1.00 97.81 176 ASP A N 1
ATOM 1391 C CA . ASP A 1 176 ? -10.276 -7.884 -5.863 1.00 97.81 176 ASP A CA 1
ATOM 1392 C C . ASP A 1 176 ? -9.863 -7.961 -4.398 1.00 97.81 176 ASP A C 1
ATOM 1394 O O . ASP A 1 176 ? -8.759 -8.405 -4.074 1.00 97.81 176 ASP A O 1
ATOM 1398 N N . LEU A 1 177 ? -10.787 -7.568 -3.523 1.00 98.62 177 LEU A N 1
ATOM 1399 C CA . LEU A 1 177 ? -10.709 -7.769 -2.084 1.00 98.62 177 LEU A CA 1
ATOM 1400 C C . LEU A 1 177 ? -12.035 -8.346 -1.590 1.00 98.62 177 LEU A C 1
ATOM 1402 O O . LEU A 1 177 ? -13.103 -7.740 -1.734 1.00 98.62 177 LEU A O 1
ATOM 1406 N N . ILE A 1 178 ? -11.956 -9.517 -0.968 1.00 98.62 178 ILE A N 1
ATOM 1407 C CA . ILE A 1 178 ? -13.088 -10.151 -0.300 1.00 98.62 178 ILE A CA 1
ATOM 1408 C C . ILE A 1 178 ? -12.720 -10.357 1.166 1.00 98.62 178 ILE A C 1
ATOM 1410 O O . ILE A 1 178 ? -11.600 -10.733 1.502 1.00 98.62 178 ILE A O 1
ATOM 1414 N N . TRP A 1 179 ? -13.687 -10.101 2.035 1.00 98.56 179 TRP A N 1
ATOM 1415 C CA . TRP A 1 179 ? -13.615 -10.345 3.464 1.00 98.56 179 TRP A CA 1
ATOM 1416 C C . TRP A 1 179 ? -14.585 -11.449 3.867 1.00 98.56 179 TRP A C 1
ATOM 1418 O O . TRP A 1 179 ? -15.737 -11.451 3.430 1.00 98.56 179 TRP A O 1
ATOM 1428 N N . TRP A 1 180 ? -14.128 -12.326 4.760 1.00 98.62 180 TRP A N 1
ATOM 1429 C CA . TRP A 1 180 ? -14.910 -13.323 5.490 1.00 98.62 180 TRP A CA 1
ATOM 1430 C C . TRP A 1 180 ? -14.789 -13.010 6.982 1.00 98.62 180 TRP A C 1
ATOM 1432 O O . TRP A 1 180 ? -13.949 -13.592 7.678 1.00 98.62 180 TRP A O 1
ATOM 1442 N N . PRO A 1 181 ? -15.568 -12.046 7.503 1.00 98.25 181 PRO A N 1
ATOM 1443 C CA . PRO A 1 181 ? -15.313 -11.499 8.832 1.00 98.25 181 PRO A CA 1
ATOM 1444 C C . PRO A 1 181 ? -15.482 -12.543 9.939 1.00 98.25 181 PRO A C 1
ATOM 1446 O O . PRO A 1 181 ? -14.683 -12.577 10.874 1.00 98.25 181 PRO A O 1
ATOM 1449 N N . ARG A 1 182 ? -16.447 -13.465 9.802 1.00 98.25 182 ARG A N 1
ATOM 1450 C CA . ARG A 1 182 ? -16.628 -14.579 10.750 1.00 98.25 182 ARG A CA 1
ATOM 1451 C C . ARG A 1 182 ? -15.407 -15.502 10.826 1.00 98.25 182 ARG A C 1
ATOM 1453 O O . ARG A 1 182 ? -15.111 -16.029 11.890 1.00 98.25 182 ARG A O 1
ATOM 1460 N N . GLU A 1 183 ? -14.683 -15.664 9.723 1.00 98.38 183 GLU A N 1
ATOM 1461 C CA . GLU A 1 183 ? -13.451 -16.463 9.645 1.00 98.38 183 GLU A CA 1
ATOM 1462 C C . GLU A 1 183 ? -12.194 -15.651 10.002 1.00 98.38 183 GLU A C 1
ATOM 1464 O O . GLU A 1 183 ? -11.100 -16.207 10.012 1.00 98.38 183 GLU A O 1
ATOM 1469 N N . ALA A 1 184 ? -12.332 -14.345 10.269 1.00 97.75 184 ALA A N 1
ATOM 1470 C CA . ALA A 1 184 ? -11.221 -13.404 10.424 1.00 97.75 184 ALA A CA 1
ATOM 1471 C C . ALA A 1 184 ? -10.231 -13.455 9.242 1.00 97.75 184 ALA A C 1
ATOM 1473 O O . ALA A 1 184 ? -9.014 -13.402 9.423 1.00 97.75 184 ALA A O 1
ATOM 1474 N N . ARG A 1 185 ? -10.766 -13.571 8.020 1.00 97.75 185 ARG A N 1
ATOM 1475 C CA . ARG A 1 185 ? -9.991 -13.809 6.800 1.00 97.75 185 ARG A CA 1
ATOM 1476 C C . ARG A 1 185 ? -10.291 -12.761 5.738 1.00 97.75 185 ARG A C 1
ATOM 1478 O O . ARG A 1 185 ? -11.440 -12.362 5.559 1.00 97.75 185 ARG A O 1
ATOM 1485 N N . ALA A 1 186 ? -9.256 -12.358 5.012 1.00 98.12 186 ALA A N 1
ATOM 1486 C CA . ALA A 1 186 ? -9.347 -11.525 3.823 1.00 98.12 186 ALA A CA 1
ATOM 1487 C C . ALA A 1 186 ? -8.506 -12.152 2.708 1.00 98.12 186 ALA A C 1
ATOM 1489 O O . ALA A 1 186 ? -7.451 -12.724 2.974 1.00 98.12 186 ALA A O 1
ATOM 1490 N N . GLU A 1 187 ? -8.969 -12.036 1.472 1.00 98.38 187 GLU A N 1
ATOM 1491 C CA . GLU A 1 187 ? -8.278 -12.509 0.276 1.00 98.38 187 GLU A CA 1
ATOM 1492 C C . GLU A 1 187 ? -8.169 -11.337 -0.682 1.00 98.38 187 GLU A C 1
ATOM 1494 O O . GLU A 1 187 ? -9.154 -10.645 -0.963 1.00 98.38 187 GLU A O 1
ATOM 1499 N N . VAL A 1 188 ? -6.958 -11.143 -1.189 1.00 98.44 188 VAL A N 1
ATOM 1500 C CA . VAL A 1 188 ? -6.632 -10.110 -2.161 1.00 98.44 188 VAL A CA 1
ATOM 1501 C C . VAL A 1 188 ? -6.117 -10.809 -3.403 1.00 98.44 188 VAL A C 1
ATOM 1503 O O . VAL A 1 188 ? -5.207 -11.631 -3.316 1.00 98.44 188 VAL A O 1
ATOM 1506 N N . THR A 1 189 ? -6.687 -10.485 -4.557 1.00 98.25 189 THR A N 1
ATOM 1507 C CA . THR A 1 189 ? -6.258 -11.074 -5.831 1.00 98.25 189 THR A CA 1
ATOM 1508 C C . THR A 1 189 ? -5.430 -10.074 -6.623 1.00 98.25 189 THR A C 1
ATOM 1510 O O . THR A 1 189 ? -5.821 -8.916 -6.774 1.00 98.25 189 THR A O 1
ATOM 1513 N N . TYR A 1 190 ? -4.307 -10.535 -7.170 1.00 97.75 190 TYR A N 1
ATOM 1514 C CA . TYR A 1 190 ? -3.437 -9.776 -8.066 1.00 97.75 190 TYR A CA 1
ATOM 1515 C C . TYR A 1 190 ? -3.280 -10.538 -9.386 1.00 97.75 190 TYR A C 1
ATOM 1517 O O . TYR A 1 190 ? -2.881 -11.703 -9.385 1.00 97.75 190 TYR A O 1
ATOM 1525 N N . ASP A 1 191 ? -3.545 -9.885 -10.521 1.00 96.94 191 ASP A N 1
ATOM 1526 C CA . ASP A 1 191 ? -3.276 -10.463 -11.844 1.00 96.94 191 ASP A CA 1
ATOM 1527 C C . ASP A 1 191 ? -1.821 -10.209 -12.261 1.00 96.94 191 ASP A C 1
ATOM 1529 O O . ASP A 1 191 ? -1.507 -9.325 -13.062 1.00 96.94 191 ASP A O 1
ATOM 1533 N N . VAL A 1 192 ? -0.910 -10.985 -11.672 1.00 97.06 192 VAL A N 1
ATOM 1534 C CA . VAL A 1 192 ? 0.535 -10.894 -11.935 1.00 97.06 192 VAL A CA 1
ATOM 1535 C C . VAL A 1 192 ? 0.847 -11.191 -13.408 1.00 97.06 192 VAL A C 1
ATOM 1537 O O . VAL A 1 192 ? 1.669 -10.506 -14.013 1.00 97.06 192 VAL A O 1
ATOM 1540 N N . SER A 1 193 ? 0.165 -12.171 -14.011 1.00 96.94 193 SER A N 1
ATOM 1541 C CA . SER A 1 193 ? 0.365 -12.549 -15.417 1.00 96.94 193 SER A CA 1
ATOM 1542 C C . SER A 1 193 ? -0.044 -11.433 -16.375 1.00 96.94 193 SER A C 1
ATOM 1544 O O . SER A 1 193 ? 0.739 -11.067 -17.253 1.00 96.94 193 SER A O 1
ATOM 1546 N N . GLY A 1 194 ? -1.254 -10.889 -16.212 1.00 96.50 194 GLY A N 1
ATOM 1547 C CA . GLY A 1 194 ? -1.764 -9.802 -17.044 1.00 96.50 194 GLY A CA 1
ATOM 1548 C C . GLY A 1 194 ? -0.958 -8.522 -16.864 1.00 96.50 194 GLY A C 1
ATOM 1549 O O . GLY A 1 194 ? -0.567 -7.900 -17.851 1.00 96.50 194 GLY A O 1
ATOM 1550 N N . CYS A 1 195 ? -0.607 -8.180 -15.624 1.00 95.69 195 CYS A N 1
ATOM 1551 C CA . CYS A 1 195 ? 0.260 -7.044 -15.333 1.00 95.69 195 CYS A CA 1
ATOM 1552 C C . CYS A 1 195 ? 1.637 -7.173 -16.005 1.00 95.69 195 CYS A C 1
ATOM 1554 O O . CYS A 1 195 ? 2.072 -6.263 -16.710 1.00 95.69 195 CYS A O 1
ATOM 1556 N N . MET A 1 196 ? 2.305 -8.321 -15.856 1.00 96.00 196 MET A N 1
ATOM 1557 C CA . MET A 1 196 ? 3.597 -8.581 -16.496 1.00 96.00 196 MET A CA 1
ATOM 1558 C C . MET A 1 196 ? 3.489 -8.548 -18.028 1.00 96.00 196 MET A C 1
ATOM 1560 O O . MET A 1 196 ? 4.397 -8.057 -18.699 1.00 96.00 196 MET A O 1
ATOM 1564 N N . ALA A 1 197 ? 2.395 -9.056 -18.605 1.00 95.81 197 ALA A N 1
ATOM 1565 C CA . ALA A 1 197 ? 2.150 -8.980 -20.044 1.00 95.81 197 ALA A CA 1
ATOM 1566 C C . ALA A 1 197 ? 1.983 -7.529 -20.520 1.00 95.81 197 ALA A C 1
ATOM 1568 O O . ALA A 1 197 ? 2.578 -7.156 -21.531 1.00 95.81 197 ALA A O 1
ATOM 1569 N N . ALA A 1 198 ? 1.239 -6.708 -19.772 1.00 94.56 198 ALA A N 1
ATOM 1570 C CA . ALA A 1 198 ? 1.080 -5.289 -20.062 1.00 94.56 198 ALA A CA 1
ATOM 1571 C C . ALA A 1 198 ? 2.426 -4.557 -19.976 1.00 94.56 198 ALA A C 1
ATOM 1573 O O . ALA A 1 198 ? 2.829 -3.910 -20.939 1.00 94.56 198 ALA A O 1
ATOM 1574 N N . LEU A 1 199 ? 3.171 -4.729 -18.880 1.00 93.31 199 LEU A N 1
ATOM 1575 C CA . LEU A 1 199 ? 4.504 -4.144 -18.696 1.00 93.31 199 LEU A CA 1
ATOM 1576 C C . LEU A 1 199 ? 5.472 -4.527 -19.822 1.00 93.31 199 LEU A C 1
ATOM 1578 O O . LEU A 1 199 ? 6.198 -3.674 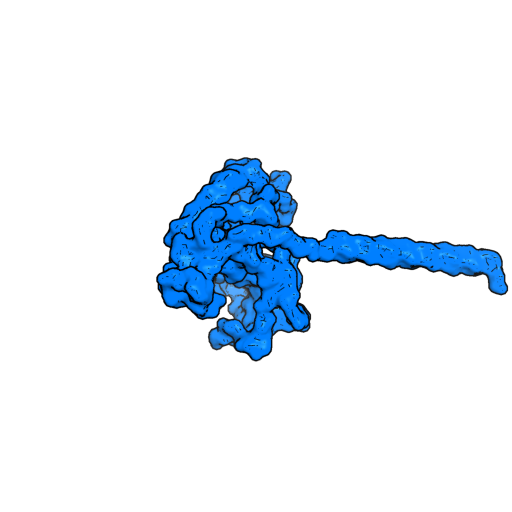-20.323 1.00 93.31 199 LEU A O 1
ATOM 1582 N N . ASN A 1 200 ? 5.454 -5.785 -20.271 1.00 94.19 200 ASN A N 1
ATOM 1583 C CA . ASN A 1 200 ? 6.259 -6.260 -21.401 1.00 94.19 200 ASN A CA 1
ATOM 1584 C C . ASN A 1 200 ? 5.904 -5.606 -22.744 1.00 94.19 200 ASN A C 1
ATOM 1586 O O . ASN A 1 200 ? 6.735 -5.607 -23.649 1.00 94.19 200 ASN A O 1
ATOM 1590 N N . GLY A 1 201 ? 4.694 -5.060 -22.888 1.00 92.12 201 GLY A N 1
ATOM 1591 C CA . GLY A 1 201 ? 4.314 -4.261 -24.053 1.00 92.12 201 GLY A CA 1
ATOM 1592 C C . GLY A 1 201 ? 5.019 -2.902 -24.105 1.00 92.12 201 GLY A C 1
ATOM 1593 O O . GLY A 1 201 ? 5.171 -2.342 -25.189 1.00 92.12 201 GLY A O 1
ATOM 1594 N N . TRP A 1 202 ? 5.480 -2.401 -22.955 1.00 90.06 202 TRP A N 1
ATOM 1595 C CA . TRP A 1 202 ? 6.073 -1.071 -22.816 1.00 90.06 202 TRP A CA 1
ATOM 1596 C C . TRP A 1 202 ? 7.560 -1.095 -22.462 1.00 90.06 202 TRP A C 1
ATOM 1598 O O . TRP A 1 202 ? 8.290 -0.226 -22.917 1.00 90.06 202 TRP A O 1
ATOM 1608 N N . SER A 1 203 ? 8.039 -2.060 -21.677 1.00 91.00 203 SER A N 1
ATOM 1609 C CA . SER A 1 203 ? 9.447 -2.173 -21.275 1.00 91.00 203 SER A CA 1
ATOM 1610 C C . SER A 1 203 ? 10.338 -2.642 -22.433 1.00 91.00 203 SER A C 1
ATOM 1612 O O . SER A 1 203 ? 9.980 -3.531 -23.203 1.00 91.00 203 SER A O 1
ATOM 1614 N N . ARG A 1 204 ? 11.557 -2.094 -22.525 1.00 90.69 204 ARG A N 1
ATOM 1615 C CA . ARG A 1 204 ? 12.611 -2.563 -23.447 1.00 90.69 204 ARG A CA 1
ATOM 1616 C C . ARG A 1 204 ? 13.131 -3.950 -23.082 1.00 90.69 204 ARG A C 1
ATOM 1618 O O . ARG A 1 204 ? 13.553 -4.700 -23.960 1.00 90.69 204 ARG A O 1
ATOM 1625 N N . ASN A 1 205 ? 13.131 -4.268 -21.793 1.00 92.00 205 ASN A N 1
ATOM 1626 C CA . ASN A 1 205 ? 13.534 -5.569 -21.286 1.00 92.00 205 ASN A CA 1
ATOM 1627 C C . ASN A 1 205 ? 12.299 -6.427 -21.051 1.00 92.00 205 ASN A C 1
ATOM 1629 O O . ASN A 1 205 ? 11.303 -5.954 -20.498 1.00 92.00 205 ASN A O 1
ATOM 1633 N N . ARG A 1 206 ? 12.401 -7.702 -21.427 1.00 93.94 206 ARG A N 1
ATOM 1634 C CA . ARG A 1 206 ? 11.352 -8.675 -21.156 1.00 93.94 206 ARG A CA 1
ATOM 1635 C C . ARG A 1 206 ? 11.394 -9.100 -19.689 1.00 93.94 206 ARG A C 1
ATOM 1637 O O . ARG A 1 206 ? 12.329 -9.782 -19.285 1.00 93.94 206 ARG A O 1
ATOM 1644 N N . LEU A 1 207 ? 10.349 -8.753 -18.953 1.00 95.25 207 LEU A N 1
ATOM 1645 C CA . LEU A 1 207 ? 10.058 -9.222 -17.607 1.00 95.25 207 LEU A CA 1
ATOM 1646 C C . LEU A 1 207 ? 9.577 -10.672 -17.626 1.00 95.25 207 LEU A C 1
ATOM 1648 O O . LEU A 1 207 ? 8.835 -11.106 -18.521 1.00 95.25 207 LEU A O 1
ATOM 1652 N N . THR A 1 208 ? 9.981 -11.403 -16.600 1.00 96.12 208 THR A N 1
ATOM 1653 C CA . THR A 1 208 ? 9.622 -12.793 -16.332 1.00 96.12 208 THR A CA 1
ATOM 1654 C C . THR A 1 208 ? 9.219 -12.957 -14.865 1.00 96.12 208 THR A C 1
ATOM 1656 O O . THR A 1 208 ? 9.343 -12.030 -14.069 1.00 96.12 208 THR A O 1
ATOM 1659 N N . LEU A 1 209 ? 8.780 -14.156 -14.468 1.00 96.00 209 LEU A N 1
ATOM 1660 C CA . LEU A 1 209 ? 8.516 -14.439 -13.051 1.00 96.00 209 LEU A CA 1
ATOM 1661 C C . LEU A 1 209 ? 9.764 -14.318 -12.165 1.00 96.00 209 LEU A C 1
ATOM 1663 O O . LEU A 1 209 ? 9.620 -14.061 -10.978 1.00 96.00 209 LEU A O 1
ATOM 1667 N N . ALA A 1 210 ? 10.978 -14.422 -12.719 1.00 95.12 210 ALA A N 1
ATOM 1668 C CA . ALA A 1 210 ? 12.199 -14.173 -11.948 1.00 95.12 210 ALA A CA 1
ATOM 1669 C C . ALA A 1 210 ? 12.302 -12.715 -11.455 1.00 95.12 210 ALA A C 1
ATOM 1671 O O . ALA A 1 210 ? 13.011 -12.444 -10.491 1.00 95.12 210 ALA A O 1
ATOM 1672 N N . ASP A 1 211 ? 11.574 -11.795 -12.095 1.00 96.00 211 ASP A N 1
ATOM 1673 C CA . ASP A 1 211 ? 11.490 -10.381 -11.728 1.00 96.00 211 ASP A CA 1
ATOM 1674 C C . ASP A 1 211 ? 10.285 -10.090 -10.812 1.00 96.00 211 ASP A C 1
ATOM 1676 O O . ASP A 1 211 ? 10.121 -8.968 -10.342 1.00 96.00 211 ASP A O 1
ATOM 1680 N N . ALA A 1 212 ? 9.433 -11.084 -10.537 1.00 96.12 212 ALA A N 1
ATOM 1681 C CA . ALA A 1 212 ? 8.209 -10.931 -9.754 1.00 96.12 212 ALA A CA 1
ATOM 1682 C C . ALA A 1 212 ? 8.489 -11.022 -8.246 1.00 96.12 212 ALA A C 1
ATOM 1684 O O . ALA A 1 212 ? 8.034 -11.946 -7.567 1.00 96.12 212 ALA A O 1
ATOM 1685 N N . TRP A 1 213 ? 9.250 -10.061 -7.727 1.00 96.06 213 TRP A N 1
ATOM 1686 C CA . TRP A 1 213 ? 9.425 -9.864 -6.291 1.00 96.06 213 TRP A CA 1
ATOM 1687 C C . TRP A 1 213 ? 8.626 -8.665 -5.788 1.00 96.06 213 TRP A C 1
ATOM 1689 O O . TRP A 1 213 ? 8.439 -7.671 -6.499 1.00 96.06 213 TRP A O 1
ATOM 1699 N N . PHE A 1 214 ? 8.131 -8.788 -4.562 1.00 96.38 214 PHE A N 1
ATOM 1700 C CA . PHE A 1 214 ? 7.274 -7.802 -3.929 1.00 96.38 214 PHE A CA 1
ATOM 1701 C C . PHE A 1 214 ? 7.583 -7.636 -2.443 1.00 96.38 214 PHE A C 1
ATOM 1703 O O . PHE A 1 214 ? 8.089 -8.547 -1.783 1.00 96.38 214 PHE A O 1
ATOM 1710 N N . ASP A 1 215 ? 7.211 -6.469 -1.934 1.00 95.56 215 ASP A N 1
ATOM 1711 C CA . ASP A 1 215 ? 7.252 -6.129 -0.517 1.00 95.56 215 ASP A CA 1
ATOM 1712 C C . ASP A 1 215 ? 5.830 -6.136 0.051 1.00 95.56 215 ASP A C 1
ATOM 1714 O O . ASP A 1 215 ? 4.855 -5.987 -0.690 1.00 95.56 215 ASP A O 1
ATOM 1718 N N . LEU A 1 216 ? 5.690 -6.321 1.363 1.00 96.44 216 LEU A N 1
ATOM 1719 C CA . LEU A 1 216 ? 4.397 -6.251 2.040 1.00 96.44 216 LEU A CA 1
ATOM 1720 C C . LEU A 1 216 ? 4.274 -4.966 2.852 1.00 96.44 216 LEU A C 1
ATOM 1722 O O . LEU A 1 216 ? 4.930 -4.792 3.878 1.00 96.44 216 LEU A O 1
ATOM 1726 N N . ASN A 1 217 ? 3.336 -4.115 2.450 1.00 94.88 217 ASN A N 1
ATOM 1727 C CA . ASN A 1 217 ? 2.984 -2.902 3.171 1.00 94.88 217 ASN A CA 1
ATOM 1728 C C . ASN A 1 217 ? 1.721 -3.115 4.000 1.00 94.88 217 ASN A C 1
ATOM 1730 O O . ASN A 1 217 ? 0.676 -3.497 3.472 1.00 94.88 217 ASN A O 1
ATOM 1734 N N . ALA A 1 218 ? 1.820 -2.883 5.308 1.00 96.00 218 ALA A N 1
ATOM 1735 C CA . ALA A 1 218 ? 0.770 -3.234 6.259 1.00 96.00 218 ALA A CA 1
ATOM 1736 C C . ALA A 1 218 ? 0.385 -2.092 7.210 1.00 96.00 218 ALA A C 1
ATOM 1738 O O . ALA A 1 218 ? -0.055 -2.337 8.337 1.00 96.00 218 ALA A O 1
ATOM 1739 N N . TYR A 1 219 ? 0.535 -0.825 6.811 1.00 94.69 219 TYR A N 1
ATOM 1740 C CA . TYR A 1 219 ? 0.127 0.263 7.707 1.00 94.69 219 TYR A CA 1
ATOM 1741 C C . TYR A 1 219 ? -1.389 0.322 7.949 1.00 94.69 219 TYR A C 1
ATOM 1743 O O . TYR A 1 219 ? -1.823 0.838 8.979 1.00 94.69 219 TYR A O 1
ATOM 1751 N N . ASN A 1 220 ? -2.198 -0.251 7.051 1.00 97.56 220 ASN A N 1
ATOM 1752 C CA . ASN A 1 220 ? -3.635 -0.419 7.260 1.00 97.56 220 ASN A CA 1
ATOM 1753 C C . ASN A 1 220 ? -3.940 -1.424 8.379 1.00 97.56 220 ASN A C 1
ATOM 1755 O O . ASN A 1 220 ? -4.759 -1.128 9.246 1.00 97.56 220 ASN A O 1
ATOM 1759 N N . ALA A 1 221 ? -3.242 -2.567 8.409 1.00 96.69 221 ALA A N 1
ATOM 1760 C CA . ALA A 1 221 ? -3.312 -3.515 9.523 1.00 96.69 221 ALA A CA 1
ATOM 1761 C C . ALA A 1 221 ? -2.976 -2.824 10.852 1.00 96.69 221 ALA A C 1
ATOM 1763 O O . ALA A 1 221 ? -3.742 -2.900 11.812 1.00 96.69 221 ALA A O 1
ATOM 1764 N N . ARG A 1 222 ? -1.868 -2.076 10.872 1.00 94.00 222 ARG A N 1
ATOM 1765 C CA . ARG A 1 222 ? -1.407 -1.330 12.045 1.00 94.00 222 ARG A CA 1
ATOM 1766 C C . ARG A 1 222 ? -2.435 -0.299 12.529 1.00 94.00 222 ARG A C 1
ATOM 1768 O O . ARG A 1 222 ? -2.692 -0.200 13.724 1.00 94.00 222 ARG A O 1
ATOM 1775 N N . ASP A 1 223 ? -3.032 0.463 11.618 1.00 96.56 223 ASP A N 1
ATOM 1776 C CA . ASP A 1 223 ? -4.091 1.425 11.943 1.00 96.56 223 ASP A CA 1
ATOM 1777 C C . ASP A 1 223 ? -5.332 0.757 12.556 1.00 96.56 223 ASP A C 1
ATOM 1779 O O . ASP A 1 223 ? -5.921 1.296 13.489 1.00 96.56 223 ASP A O 1
ATOM 1783 N N . LEU A 1 224 ? -5.668 -0.455 12.114 1.00 96.50 224 LEU A N 1
ATOM 1784 C CA . LEU A 1 224 ? -6.764 -1.277 12.641 1.00 96.50 224 LEU A CA 1
ATOM 1785 C C . LEU A 1 224 ? -6.326 -2.212 13.786 1.00 96.50 224 LEU A C 1
ATOM 1787 O O . LEU A 1 224 ? -6.954 -3.242 14.034 1.00 96.50 224 LEU A O 1
ATOM 1791 N N . ASN A 1 225 ? -5.251 -1.838 14.488 1.00 94.88 225 ASN A N 1
ATOM 1792 C CA . ASN A 1 225 ? -4.734 -2.476 15.701 1.00 94.88 225 ASN A CA 1
ATOM 1793 C C . ASN A 1 225 ? -4.182 -3.906 15.529 1.00 94.88 225 ASN A C 1
ATOM 1795 O O . ASN A 1 225 ? -3.955 -4.626 16.505 1.00 94.88 225 ASN A O 1
ATOM 1799 N N . LEU A 1 226 ? -3.896 -4.321 14.295 1.00 94.75 226 LEU A N 1
ATOM 1800 C CA . LEU A 1 226 ? -3.156 -5.543 13.986 1.00 94.75 226 LEU A CA 1
ATOM 1801 C C . LEU A 1 226 ? -1.667 -5.199 13.879 1.00 94.75 226 LEU A C 1
ATOM 1803 O O . LEU A 1 226 ? -1.172 -4.835 12.821 1.00 94.75 226 LEU A O 1
ATOM 1807 N N . ASN A 1 227 ? -0.947 -5.269 15.000 1.00 93.12 227 ASN A N 1
ATOM 1808 C CA . ASN A 1 227 ? 0.393 -4.672 15.136 1.00 93.12 227 ASN A CA 1
ATOM 1809 C C . ASN A 1 227 ? 1.575 -5.577 14.731 1.00 93.12 227 ASN A C 1
ATOM 1811 O O . ASN A 1 227 ? 2.731 -5.164 14.858 1.00 93.12 227 ASN A O 1
ATOM 1815 N N . HIS A 1 228 ? 1.313 -6.805 14.281 1.00 94.81 228 HIS A N 1
ATOM 1816 C CA . HIS A 1 228 ? 2.343 -7.770 13.892 1.00 94.81 228 HIS A CA 1
ATOM 1817 C C . HIS A 1 228 ? 2.003 -8.429 12.555 1.00 94.81 228 HIS A C 1
ATOM 1819 O O . HIS A 1 228 ? 0.831 -8.605 12.231 1.00 94.81 228 HIS A O 1
ATOM 1825 N N . LEU A 1 229 ? 3.036 -8.834 11.821 1.00 95.69 229 LEU A N 1
ATOM 1826 C CA . LEU A 1 229 ? 2.943 -9.571 10.565 1.00 95.69 229 LEU A CA 1
ATOM 1827 C C . LEU A 1 229 ? 3.664 -10.910 10.688 1.00 95.69 229 LEU A C 1
ATOM 1829 O O . LEU A 1 229 ? 4.749 -10.993 11.259 1.00 95.69 229 LEU A O 1
ATOM 1833 N N . LEU A 1 230 ? 3.068 -11.948 10.115 1.00 96.25 230 LEU A N 1
ATOM 1834 C CA . LEU A 1 230 ? 3.691 -13.244 9.895 1.00 96.25 230 LEU A CA 1
ATOM 1835 C C . LEU A 1 230 ? 3.334 -13.691 8.478 1.00 96.25 230 LEU A C 1
ATOM 1837 O O . LEU A 1 230 ? 2.157 -13.707 8.129 1.00 96.25 230 LEU A O 1
ATOM 1841 N N . VAL A 1 231 ? 4.339 -14.073 7.695 1.00 96.81 231 VAL A N 1
ATOM 1842 C CA . VAL A 1 231 ? 4.144 -14.800 6.436 1.00 96.81 231 VAL A CA 1
ATOM 1843 C C . VAL A 1 231 ? 4.418 -16.271 6.719 1.00 96.81 231 VAL A C 1
ATOM 1845 O O . VAL A 1 231 ? 5.520 -16.624 7.143 1.00 96.81 231 VAL A O 1
ATOM 1848 N N . ASP A 1 232 ? 3.417 -17.126 6.525 1.00 96.25 232 ASP A N 1
ATOM 1849 C CA . ASP A 1 232 ? 3.560 -18.568 6.725 1.00 96.25 232 ASP A CA 1
ATOM 1850 C C . ASP A 1 232 ? 4.090 -19.237 5.451 1.00 96.25 232 ASP A C 1
ATOM 1852 O O . ASP A 1 232 ? 3.349 -19.844 4.682 1.00 96.25 232 ASP A O 1
ATOM 1856 N N . TYR A 1 233 ? 5.404 -19.143 5.238 1.00 96.06 233 TYR A N 1
ATOM 1857 C CA . TYR A 1 233 ? 6.067 -19.743 4.074 1.00 96.06 233 TYR A CA 1
ATOM 1858 C C . TYR A 1 233 ? 5.879 -21.264 3.959 1.00 96.06 233 TYR A C 1
ATOM 1860 O O . TYR A 1 233 ? 6.067 -21.810 2.876 1.00 96.06 233 TYR A O 1
ATOM 1868 N N . ALA A 1 234 ? 5.545 -21.960 5.053 1.00 95.25 234 ALA A N 1
ATOM 1869 C CA . ALA A 1 234 ? 5.314 -23.402 5.029 1.00 95.25 234 ALA A CA 1
ATOM 1870 C C . ALA A 1 234 ? 3.905 -23.755 4.526 1.00 95.25 234 ALA A C 1
ATOM 1872 O O . ALA A 1 234 ? 3.724 -24.814 3.923 1.00 95.25 234 ALA A O 1
ATOM 1873 N N . ALA A 1 235 ? 2.924 -22.886 4.778 1.00 96.44 235 ALA A N 1
ATOM 1874 C CA . ALA A 1 235 ? 1.566 -23.010 4.251 1.00 96.44 235 ALA A CA 1
ATOM 1875 C C . ALA A 1 235 ? 1.404 -22.377 2.858 1.00 96.44 235 ALA A C 1
ATOM 1877 O O . ALA A 1 235 ? 0.495 -22.752 2.115 1.00 96.44 235 ALA A O 1
ATOM 1878 N N . SER A 1 236 ? 2.274 -21.432 2.509 1.00 97.19 236 SER A N 1
ATOM 1879 C CA . SER A 1 236 ? 2.277 -20.753 1.220 1.00 97.19 236 SER A CA 1
ATOM 1880 C C . SER A 1 236 ? 2.730 -21.643 0.062 1.00 97.19 236 SER A C 1
ATOM 1882 O O . SER A 1 236 ? 3.461 -22.622 0.223 1.00 97.19 236 SER A O 1
ATOM 1884 N N . THR A 1 237 ? 2.322 -21.267 -1.150 1.00 98.12 237 THR A N 1
ATOM 1885 C CA . THR A 1 237 ? 2.705 -21.959 -2.384 1.00 98.12 237 THR A CA 1
ATOM 1886 C C . THR A 1 237 ? 3.361 -20.993 -3.354 1.00 98.12 237 THR A C 1
ATOM 1888 O O . THR A 1 237 ? 2.908 -19.868 -3.545 1.00 98.12 237 THR A O 1
ATOM 1891 N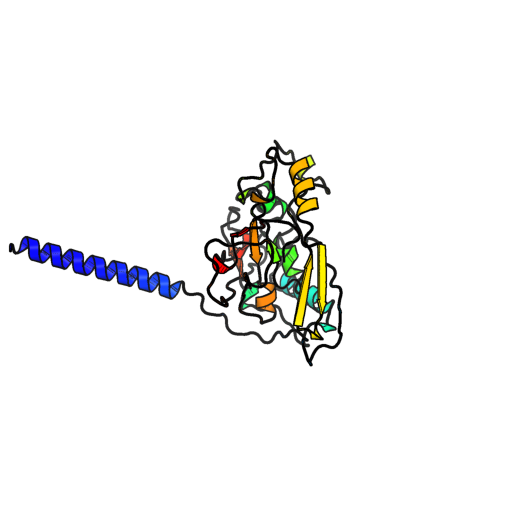 N . ASN A 1 238 ? 4.441 -21.454 -3.988 1.00 98.38 238 ASN A N 1
ATOM 1892 C CA . ASN A 1 238 ? 5.133 -20.741 -5.061 1.00 98.38 238 ASN A CA 1
ATOM 1893 C C . ASN A 1 238 ? 5.646 -19.332 -4.703 1.00 98.38 238 ASN A C 1
ATOM 1895 O O . ASN A 1 238 ? 5.845 -18.507 -5.595 1.00 98.38 238 ASN A O 1
ATOM 1899 N N . ILE A 1 239 ? 5.915 -19.077 -3.420 1.00 97.88 239 ILE A N 1
ATOM 1900 C CA . ILE A 1 239 ? 6.659 -17.903 -2.956 1.00 97.88 239 ILE A CA 1
ATOM 1901 C C . ILE A 1 239 ? 7.910 -18.327 -2.193 1.00 97.88 239 ILE A C 1
ATOM 1903 O O . ILE A 1 239 ? 7.951 -19.402 -1.591 1.00 97.88 239 ILE A O 1
ATOM 1907 N N . VAL A 1 240 ? 8.932 -17.479 -2.207 1.00 97.12 240 VAL A N 1
ATOM 1908 C CA . VAL A 1 240 ? 10.195 -17.701 -1.494 1.00 97.12 240 VAL A CA 1
ATOM 1909 C C . VAL A 1 240 ? 10.721 -16.402 -0.895 1.00 97.12 240 VAL A C 1
ATOM 1911 O O . VAL A 1 240 ? 10.439 -15.311 -1.390 1.00 97.12 240 VAL A O 1
ATOM 1914 N N . LYS A 1 241 ? 11.519 -16.529 0.164 1.00 96.69 241 LYS A N 1
ATOM 1915 C CA . LYS A 1 241 ? 12.312 -15.450 0.754 1.00 96.69 241 LYS A CA 1
ATOM 1916 C C . LYS A 1 241 ? 13.641 -16.032 1.224 1.00 96.69 241 LYS A C 1
ATOM 1918 O O . LYS A 1 241 ? 13.642 -17.092 1.844 1.00 96.69 241 LYS A O 1
ATOM 1923 N N . ASP A 1 242 ? 14.744 -15.343 0.942 1.00 94.62 242 ASP A N 1
ATOM 1924 C CA . ASP A 1 242 ? 16.094 -15.839 1.255 1.00 94.62 242 ASP A CA 1
ATOM 1925 C C . ASP A 1 242 ? 16.379 -15.908 2.766 1.00 94.62 242 ASP A C 1
ATOM 1927 O O . ASP A 1 242 ? 17.052 -16.824 3.232 1.00 94.62 242 ASP A O 1
ATOM 1931 N N . ASP A 1 243 ? 15.845 -14.956 3.537 1.00 93.75 243 ASP A N 1
ATOM 1932 C CA . ASP A 1 243 ? 15.992 -14.868 4.998 1.00 93.75 243 ASP A CA 1
ATOM 1933 C C . ASP A 1 243 ? 14.615 -14.658 5.656 1.00 93.75 243 ASP A C 1
ATOM 1935 O O . ASP A 1 243 ? 14.259 -13.532 6.027 1.00 93.75 243 ASP A O 1
ATOM 1939 N N . PRO A 1 244 ? 13.760 -15.699 5.710 1.00 95.31 244 PRO A N 1
ATOM 1940 C CA . PRO A 1 244 ? 12.422 -15.571 6.260 1.00 95.31 244 PRO A CA 1
ATOM 1941 C C . PRO A 1 244 ? 12.481 -15.379 7.785 1.00 95.31 244 PRO A C 1
ATOM 1943 O O . PRO A 1 244 ? 13.234 -16.078 8.470 1.00 95.31 244 PRO A O 1
ATOM 1946 N N . PRO A 1 245 ? 11.669 -14.473 8.362 1.00 94.31 245 PRO A N 1
ATOM 1947 C CA . PRO A 1 245 ? 11.603 -14.313 9.809 1.00 94.31 245 PRO A CA 1
ATOM 1948 C C . PRO A 1 245 ? 11.177 -15.613 10.498 1.00 94.31 245 PRO A C 1
ATOM 1950 O O . PRO A 1 245 ? 10.258 -16.295 10.054 1.00 94.31 245 PRO A O 1
ATOM 1953 N N . ALA A 1 246 ? 11.787 -15.925 11.643 1.00 92.25 246 ALA A N 1
ATOM 1954 C CA . ALA A 1 246 ? 11.453 -17.127 12.416 1.00 92.25 246 ALA A CA 1
ATOM 1955 C C . ALA A 1 246 ? 10.070 -17.075 13.105 1.00 92.25 246 ALA A C 1
ATOM 1957 O O . ALA A 1 246 ? 9.656 -18.046 13.734 1.00 92.25 246 ALA A O 1
ATOM 1958 N N . GLY A 1 247 ? 9.376 -15.937 13.051 1.00 94.50 247 GLY A N 1
ATOM 1959 C CA . GLY A 1 247 ? 8.087 -15.730 13.699 1.00 94.50 247 GLY A CA 1
ATOM 1960 C C . GLY A 1 247 ? 7.526 -14.331 13.433 1.00 94.50 247 GLY A C 1
ATOM 1961 O O . GLY A 1 247 ? 8.087 -13.597 12.615 1.00 94.50 247 GLY A O 1
ATOM 1962 N N . PRO A 1 248 ? 6.434 -13.953 14.122 1.00 95.81 248 PRO A N 1
ATOM 1963 C CA . PRO A 1 248 ? 5.783 -12.666 13.918 1.00 95.81 248 PRO A CA 1
ATOM 1964 C C . PRO A 1 248 ? 6.723 -11.486 14.176 1.00 95.81 248 PRO A C 1
ATOM 1966 O O . PRO A 1 248 ? 7.457 -11.464 15.169 1.00 95.81 248 PRO A O 1
ATOM 1969 N N . VAL A 1 249 ? 6.659 -10.479 13.309 1.00 94.50 249 VAL A N 1
ATOM 1970 C CA . VAL A 1 249 ? 7.450 -9.246 13.392 1.00 94.50 249 VAL A CA 1
ATOM 1971 C C . VAL A 1 249 ? 6.549 -8.033 13.626 1.00 94.50 249 VAL A C 1
ATOM 1973 O O . VAL A 1 249 ? 5.419 -8.017 13.140 1.00 94.50 249 VAL A O 1
ATOM 1976 N N . PRO A 1 250 ? 6.996 -7.020 14.386 1.00 93.62 250 PRO A N 1
ATOM 1977 C CA . PRO A 1 250 ? 6.207 -5.814 14.616 1.00 93.62 250 PRO A CA 1
ATOM 1978 C C . PRO A 1 250 ? 6.122 -4.964 13.346 1.00 93.62 250 PRO A C 1
ATOM 1980 O O . PRO A 1 250 ? 7.112 -4.839 12.627 1.00 93.62 250 PRO A O 1
ATOM 1983 N N . LEU A 1 251 ? 4.976 -4.322 13.120 1.00 92.69 251 LEU A N 1
ATOM 1984 C CA . LEU A 1 251 ? 4.757 -3.428 11.982 1.00 92.69 251 LEU A CA 1
ATOM 1985 C C . LEU A 1 251 ? 5.276 -2.006 12.266 1.00 92.69 251 LEU A C 1
ATOM 1987 O O . LEU A 1 251 ? 4.711 -1.320 13.122 1.00 92.69 251 LEU A O 1
ATOM 1991 N N . PRO A 1 252 ? 6.310 -1.516 11.552 1.00 92.06 252 PRO A N 1
ATOM 1992 C CA . PRO A 1 252 ? 6.896 -0.202 11.821 1.00 92.06 252 PRO A CA 1
ATOM 1993 C C . PRO A 1 252 ? 6.292 0.927 10.971 1.00 92.06 252 PRO A C 1
ATOM 1995 O O . PRO A 1 252 ? 6.641 2.089 11.178 1.00 92.06 252 PRO A O 1
ATOM 1998 N N . PHE A 1 253 ? 5.408 0.599 10.026 1.00 92.31 253 PHE A N 1
ATOM 1999 C CA . PHE A 1 253 ? 4.994 1.484 8.939 1.00 92.31 253 PHE A CA 1
ATOM 2000 C C . PHE A 1 253 ? 4.239 2.733 9.403 1.00 92.31 253 PHE A C 1
ATOM 2002 O O . PHE A 1 253 ? 3.298 2.631 10.189 1.00 92.31 253 PHE A O 1
ATOM 2009 N N . LEU A 1 254 ? 4.632 3.897 8.900 1.00 94.50 254 LEU A N 1
ATOM 2010 C CA . LEU A 1 254 ? 4.025 5.198 9.158 1.00 94.50 254 LEU A CA 1
ATOM 2011 C C . LEU A 1 254 ? 4.117 6.084 7.912 1.00 94.50 254 LEU A C 1
ATOM 2013 O O . LEU A 1 254 ? 4.998 5.893 7.074 1.00 94.50 254 LEU A O 1
ATOM 2017 N N . ILE A 1 255 ? 3.246 7.085 7.834 1.00 96.69 255 ILE A N 1
ATOM 2018 C CA . ILE A 1 255 ? 3.304 8.152 6.838 1.00 96.69 255 ILE A CA 1
ATOM 2019 C C . ILE A 1 255 ? 3.962 9.377 7.463 1.00 96.69 255 ILE A C 1
ATOM 2021 O O . ILE A 1 255 ? 3.565 9.823 8.542 1.00 96.69 255 ILE A O 1
ATOM 2025 N N . HIS A 1 256 ? 4.954 9.933 6.776 1.00 96.62 256 HIS A N 1
ATOM 2026 C CA . HIS A 1 256 ? 5.717 11.093 7.231 1.00 96.62 256 HIS A CA 1
ATOM 2027 C C . HIS A 1 256 ? 6.201 11.946 6.061 1.00 96.62 256 HIS A C 1
ATOM 2029 O O . HIS A 1 256 ? 6.216 11.485 4.924 1.00 96.62 256 HIS A O 1
ATOM 2035 N N . LEU A 1 257 ? 6.664 13.162 6.358 1.00 97.12 257 LEU A N 1
ATOM 2036 C CA . LEU A 1 257 ? 7.452 13.964 5.422 1.00 97.12 257 LEU A CA 1
ATOM 2037 C C . LEU A 1 257 ? 8.889 13.419 5.347 1.00 97.12 257 LEU A C 1
ATOM 2039 O O . LEU A 1 257 ? 9.684 13.624 6.268 1.00 97.12 257 LEU A O 1
ATOM 2043 N N . GLY A 1 258 ? 9.212 12.745 4.245 1.00 94.44 258 GLY A N 1
ATOM 2044 C CA . GLY A 1 258 ? 10.502 12.111 3.993 1.00 94.44 258 GLY A CA 1
ATOM 2045 C C . GLY A 1 258 ? 11.298 12.772 2.865 1.00 94.44 258 GLY A C 1
ATOM 2046 O O . GLY A 1 258 ? 10.772 13.500 2.023 1.00 94.44 258 GLY A O 1
ATOM 2047 N N . GLY A 1 259 ? 12.608 12.510 2.837 1.00 95.00 259 GLY A N 1
ATOM 2048 C CA . GLY A 1 259 ? 13.511 12.987 1.780 1.00 95.00 259 GLY A CA 1
ATOM 2049 C C . GLY A 1 259 ? 13.699 12.017 0.607 1.00 95.00 259 GLY A C 1
ATOM 2050 O O . GLY A 1 259 ? 14.361 12.370 -0.364 1.00 95.00 259 GLY A O 1
ATOM 2051 N N . SER A 1 260 ? 13.153 10.799 0.679 1.00 93.75 260 SER A N 1
ATOM 2052 C CA . SER A 1 260 ? 13.411 9.721 -0.293 1.00 93.75 260 SER A CA 1
ATOM 2053 C C . SER A 1 260 ? 12.923 10.032 -1.709 1.00 93.75 260 SER A C 1
ATOM 2055 O O . SER A 1 260 ? 13.562 9.618 -2.677 1.00 93.75 260 SER A O 1
ATOM 2057 N N . CYS A 1 261 ? 11.857 10.821 -1.852 1.00 95.31 261 CYS A N 1
ATOM 2058 C CA . CYS A 1 261 ? 11.391 11.273 -3.163 1.00 95.31 261 CYS A CA 1
ATOM 2059 C C . CYS A 1 261 ? 12.318 12.294 -3.827 1.00 95.31 261 CYS A C 1
ATOM 2061 O O . CYS A 1 261 ? 12.178 12.547 -5.013 1.00 95.31 261 CYS A O 1
ATOM 2063 N N . GLY A 1 262 ? 13.281 12.889 -3.116 1.00 96.50 262 GLY A N 1
ATOM 2064 C CA . GLY A 1 262 ? 14.262 13.798 -3.721 1.00 96.50 262 GLY A CA 1
ATOM 2065 C C . GLY A 1 262 ? 13.710 15.160 -4.160 1.00 96.50 262 GLY A C 1
ATOM 2066 O O . GLY A 1 262 ? 14.473 15.981 -4.666 1.00 96.50 262 GLY A O 1
ATOM 2067 N N . TYR A 1 263 ? 12.421 15.440 -3.940 1.00 97.81 263 TYR A N 1
ATOM 2068 C CA . TYR A 1 263 ? 11.843 16.764 -4.159 1.00 97.81 263 TYR A CA 1
ATOM 2069 C C . TYR A 1 263 ? 12.387 17.783 -3.137 1.00 97.81 263 TYR A C 1
ATOM 2071 O O . TYR A 1 263 ? 12.539 17.436 -1.957 1.00 97.81 263 TYR A O 1
ATOM 2079 N N . PRO A 1 264 ? 12.662 19.048 -3.517 1.00 97.56 264 PRO A N 1
ATOM 2080 C CA . PRO A 1 264 ? 13.122 20.071 -2.580 1.00 97.56 264 PRO A CA 1
ATOM 2081 C C . PRO A 1 264 ? 12.210 20.232 -1.348 1.00 97.56 264 PRO A C 1
ATOM 2083 O O . PRO A 1 264 ? 11.043 20.614 -1.431 1.00 97.56 264 PRO A O 1
ATOM 2086 N N . GLY A 1 265 ? 12.773 19.960 -0.168 1.00 95.75 265 GLY A N 1
ATOM 2087 C CA . GLY A 1 265 ? 12.053 19.980 1.111 1.00 95.75 265 GLY A CA 1
ATOM 2088 C C . GLY A 1 265 ? 11.263 18.703 1.435 1.00 95.75 265 GLY A C 1
ATOM 2089 O O . GLY A 1 265 ? 10.566 18.678 2.448 1.00 95.75 265 GLY A O 1
ATOM 2090 N N . GLY A 1 266 ? 11.366 17.658 0.614 1.00 97.44 266 GLY A N 1
ATOM 2091 C CA . GLY A 1 266 ? 10.713 16.369 0.831 1.00 97.44 266 GLY A CA 1
ATOM 2092 C C . GLY A 1 266 ? 9.222 16.354 0.495 1.00 97.44 266 GLY A C 1
ATOM 2093 O O . GLY A 1 266 ? 8.615 17.394 0.220 1.00 97.44 266 GLY A O 1
ATOM 2094 N N . CYS A 1 267 ? 8.646 15.160 0.560 1.00 98.25 267 CYS A N 1
ATOM 2095 C CA . CYS A 1 267 ? 7.238 14.877 0.300 1.00 98.25 267 CYS A CA 1
ATOM 2096 C C . CYS A 1 267 ? 6.697 13.865 1.326 1.00 98.25 267 CYS A C 1
ATOM 2098 O O . CYS A 1 267 ? 7.468 13.164 1.985 1.00 98.25 267 CYS A O 1
ATOM 2100 N N . ASN A 1 268 ? 5.379 13.819 1.504 1.00 98.44 268 ASN A N 1
ATOM 2101 C CA . ASN A 1 268 ? 4.722 12.814 2.329 1.00 98.44 268 ASN A CA 1
ATOM 2102 C C . ASN A 1 268 ? 4.791 11.436 1.643 1.00 98.44 268 ASN A C 1
ATOM 2104 O O . ASN A 1 268 ? 4.445 11.316 0.466 1.00 98.44 268 ASN A O 1
ATOM 2108 N N . ASN A 1 269 ? 5.230 10.410 2.375 1.00 96.56 269 ASN A N 1
ATOM 2109 C CA . ASN A 1 269 ? 5.283 9.018 1.919 1.00 96.56 269 ASN A CA 1
ATOM 2110 C C . ASN A 1 269 ? 5.363 8.016 3.092 1.00 96.56 269 ASN A C 1
ATOM 2112 O O . ASN A 1 269 ? 5.596 8.399 4.250 1.00 96.56 269 ASN A O 1
ATOM 2116 N N . ALA A 1 270 ? 5.202 6.729 2.787 1.00 94.25 270 ALA A N 1
ATOM 2117 C CA . ALA A 1 270 ? 5.355 5.626 3.721 1.00 94.25 270 ALA A CA 1
ATOM 2118 C C . ALA A 1 270 ? 6.824 5.283 3.992 1.00 94.25 270 ALA A C 1
ATOM 2120 O O . ALA A 1 270 ? 7.705 5.358 3.134 1.00 94.25 270 ALA A O 1
ATOM 2121 N N . SER A 1 271 ? 7.089 4.905 5.239 1.00 90.06 271 SER A N 1
ATOM 2122 C CA . SER A 1 271 ? 8.377 4.403 5.713 1.00 90.06 271 SER A CA 1
ATOM 2123 C C . SER A 1 271 ? 8.189 3.621 7.022 1.00 90.06 271 SER A C 1
ATOM 2125 O O . SER A 1 271 ? 7.111 3.680 7.616 1.00 90.06 271 SER A O 1
ATOM 2127 N N . PRO A 1 272 ? 9.219 2.938 7.542 1.00 90.94 272 PRO A N 1
ATOM 2128 C CA . PRO A 1 272 ? 10.464 2.571 6.871 1.00 90.94 272 PRO A CA 1
ATOM 2129 C C . PRO A 1 272 ? 10.262 1.379 5.928 1.00 90.94 272 PRO A C 1
ATOM 2131 O O . PRO A 1 272 ? 9.245 0.694 5.999 1.00 90.94 272 PRO A O 1
ATOM 2134 N N . VAL A 1 273 ? 11.284 1.091 5.117 1.00 87.50 273 VAL A N 1
ATOM 2135 C CA . VAL A 1 273 ? 11.469 -0.262 4.567 1.00 87.50 273 VAL A CA 1
ATOM 2136 C C . VAL A 1 273 ? 11.485 -1.275 5.712 1.00 87.50 273 VAL A C 1
ATOM 2138 O O . VAL A 1 273 ? 11.981 -0.981 6.812 1.00 87.50 273 VAL A O 1
ATOM 2141 N N . HIS A 1 274 ? 10.949 -2.465 5.481 1.00 92.38 274 HIS A N 1
ATOM 2142 C CA . HIS A 1 274 ? 10.807 -3.483 6.503 1.00 92.38 274 HIS A CA 1
ATOM 2143 C C . HIS A 1 274 ? 11.360 -4.817 5.992 1.00 92.38 274 HIS A C 1
ATOM 2145 O O . HIS A 1 274 ? 10.591 -5.698 5.629 1.00 92.38 274 HIS A O 1
ATOM 2151 N N . PRO A 1 275 ? 12.690 -5.042 6.060 1.00 93.50 275 PRO A N 1
ATOM 2152 C CA . PRO A 1 275 ? 13.328 -6.224 5.477 1.00 93.50 275 PRO A CA 1
ATOM 2153 C C . PRO A 1 275 ? 12.690 -7.584 5.818 1.00 93.50 275 PRO A C 1
ATOM 2155 O O . PRO A 1 275 ? 12.707 -8.466 4.962 1.00 93.50 275 PRO A O 1
ATOM 2158 N N . PRO A 1 276 ? 12.106 -7.805 7.016 1.00 93.31 276 PRO A N 1
ATOM 2159 C CA . PRO A 1 276 ? 11.307 -9.001 7.295 1.00 93.31 276 PRO A CA 1
ATOM 2160 C C . PRO A 1 276 ? 10.111 -9.258 6.360 1.00 93.31 276 PRO A C 1
ATOM 2162 O O . PRO A 1 276 ? 9.723 -10.410 6.197 1.00 93.31 276 PRO A O 1
ATOM 2165 N N . ALA A 1 277 ? 9.538 -8.212 5.774 1.00 93.31 277 ALA A N 1
ATOM 2166 C CA . ALA A 1 277 ? 8.349 -8.207 4.926 1.00 93.31 277 ALA A CA 1
ATOM 2167 C C . ALA A 1 277 ? 8.648 -7.866 3.450 1.00 93.31 277 ALA A C 1
ATOM 2169 O O . ALA A 1 277 ? 7.760 -7.980 2.609 1.00 93.31 277 ALA A O 1
ATOM 2170 N N . ASP A 1 278 ? 9.890 -7.486 3.146 1.00 94.69 278 ASP A N 1
ATOM 2171 C CA . ASP A 1 278 ? 10.338 -7.072 1.812 1.00 94.69 278 ASP A CA 1
ATOM 2172 C C . ASP A 1 278 ? 10.979 -8.242 1.039 1.00 94.69 278 ASP A C 1
ATOM 2174 O O . ASP A 1 278 ? 11.448 -9.216 1.639 1.00 94.69 278 ASP A O 1
ATOM 2178 N N . GLY A 1 279 ? 11.065 -8.151 -0.286 1.00 95.38 279 GLY A N 1
ATOM 2179 C CA . GLY A 1 279 ? 11.834 -9.067 -1.132 1.00 95.38 279 GLY A CA 1
ATOM 2180 C C . GLY A 1 279 ? 11.293 -10.497 -1.169 1.00 95.38 279 GLY A C 1
ATOM 2181 O O . GLY A 1 279 ? 12.067 -11.454 -1.106 1.00 95.38 279 GLY A O 1
ATOM 2182 N N . ILE A 1 280 ? 9.972 -10.658 -1.232 1.00 97.69 280 ILE A N 1
ATOM 2183 C CA . ILE A 1 280 ? 9.316 -11.956 -1.414 1.00 97.69 280 ILE A CA 1
ATOM 2184 C C . ILE A 1 280 ? 9.219 -12.238 -2.914 1.00 97.69 280 ILE A C 1
ATOM 2186 O O . ILE A 1 280 ? 8.628 -11.455 -3.649 1.00 97.69 280 ILE A O 1
ATOM 2190 N N . GLY A 1 281 ? 9.802 -13.341 -3.382 1.00 97.50 281 GLY A N 1
ATOM 2191 C CA . GLY A 1 281 ? 9.799 -13.726 -4.797 1.00 97.50 281 GLY A CA 1
ATOM 2192 C C . GLY A 1 281 ? 8.696 -14.725 -5.138 1.00 97.50 281 GLY A C 1
ATOM 2193 O O . GLY A 1 281 ? 8.412 -15.617 -4.341 1.00 97.50 281 GLY A O 1
ATOM 2194 N N . ILE A 1 282 ? 8.121 -14.622 -6.339 1.00 98.12 282 ILE A N 1
ATOM 2195 C CA . ILE A 1 282 ? 7.184 -15.606 -6.903 1.00 98.12 282 ILE A CA 1
ATOM 2196 C C . ILE A 1 282 ? 7.941 -16.595 -7.797 1.00 98.12 282 ILE A C 1
ATOM 2198 O O . ILE A 1 282 ? 8.592 -16.204 -8.762 1.00 98.12 282 ILE A O 1
ATOM 2202 N N . THR A 1 283 ? 7.826 -17.895 -7.523 1.00 97.75 283 THR A N 1
ATOM 2203 C CA . THR A 1 283 ? 8.502 -18.950 -8.303 1.00 97.75 283 THR A CA 1
ATOM 2204 C C . THR A 1 283 ? 7.611 -19.591 -9.365 1.00 97.75 283 THR A C 1
ATOM 2206 O O . THR A 1 283 ? 8.118 -20.089 -10.371 1.00 97.75 283 THR A O 1
ATOM 2209 N N . ALA A 1 284 ? 6.289 -19.564 -9.177 1.00 98.25 284 ALA A N 1
ATOM 2210 C CA . ALA A 1 284 ? 5.288 -20.022 -10.141 1.00 98.25 284 ALA A CA 1
ATOM 2211 C C . ALA A 1 284 ? 3.916 -19.383 -9.851 1.00 98.25 284 ALA A C 1
ATOM 2213 O O . ALA A 1 284 ? 3.706 -18.815 -8.785 1.00 98.25 284 ALA A O 1
ATOM 2214 N N . LEU A 1 285 ? 2.970 -19.495 -10.788 1.00 97.44 285 LEU A N 1
ATOM 2215 C CA . LEU A 1 285 ? 1.584 -19.051 -10.601 1.00 97.44 285 LEU A CA 1
ATOM 2216 C C . LEU A 1 285 ? 0.612 -20.242 -10.734 1.00 97.44 285 LEU A C 1
ATOM 2218 O O . LEU A 1 285 ? 0.833 -21.091 -11.603 1.00 97.44 285 LEU A O 1
ATOM 2222 N N . PRO A 1 286 ? -0.471 -20.309 -9.933 1.00 97.56 286 PRO A N 1
ATOM 2223 C CA . PRO A 1 286 ? -0.843 -19.358 -8.878 1.00 97.56 286 PRO A CA 1
ATOM 2224 C C . PRO A 1 286 ? 0.106 -19.419 -7.671 1.00 97.56 286 PRO A C 1
ATOM 2226 O O . PRO A 1 286 ? 0.704 -20.460 -7.414 1.00 97.56 286 PRO A O 1
ATOM 2229 N N . ALA A 1 287 ? 0.233 -18.307 -6.951 1.00 97.19 287 ALA A N 1
ATOM 2230 C CA . ALA A 1 287 ? 0.977 -18.205 -5.698 1.00 97.19 287 ALA A CA 1
ATOM 2231 C C . ALA A 1 287 ? 0.031 -17.763 -4.574 1.00 97.19 287 ALA A C 1
ATOM 2233 O O . ALA A 1 287 ? -0.923 -17.027 -4.841 1.00 97.19 287 ALA A O 1
ATOM 2234 N N . THR A 1 288 ? 0.282 -18.232 -3.351 1.00 93.25 288 THR A N 1
ATOM 2235 C CA . THR A 1 288 ? -0.538 -17.960 -2.154 1.00 93.25 288 THR A CA 1
ATOM 2236 C C . THR A 1 288 ? 0.333 -17.781 -0.931 1.00 93.25 288 THR A C 1
ATOM 2238 O O . THR A 1 288 ? 1.240 -18.629 -0.775 1.00 93.25 288 THR A O 1
#